Protein AF-X0USY0-F1 (afdb_monomer_lite)

pLDDT: mean 86.41, std 16.15, range [37.88, 98.88]

Sequence (268 aa):
DGNRAFDFNSGSDPDITAITQIGMALSFANSGRNLESTWVDVIRYGDGLTITSGVSDAVDMESIYADQHADIDGRALGIIRKEAGVYMVQGKLRFGSLAALSCDFDDISKVIVFEDLEVAADLYEIIVQGNGTGTTNLVIGNKSGGRGIQGFVFRSEGVEKYDFVATDEDIAVLQLYGCTFFDADTVSLPLYDSGTPTNREMLDATFEGCGVVIPQTFVVKYCNFVNSDAEALRLASTSHNVDNCAFIGCPIGIQITVAGTYTFTNMV

Foldseek 3Di:
DDPPPPDPPPPDPPPPVPCPDDDDDDDDPDDDPDDPDPDDPDDADDAFDEAFDAPPGADEPVNVVVVCCDPPVPNVRPQWDADPQATEGAFEYEADDQDLTAGHYADFQGEYEHEPDPDDLNRLEYEYDAYPRYATADAAADDDPNAFDRGYEYYYPDPRAHEYYYAYPRHQADEGGLYEYERHAEYEAYAADPVCRRRFEHGCYEYEQYEEYEHAAGAYENYEYYQHPAEHYEHPYQEHNYEQYEYYNHNHDYHYDDDHDDDYYNYD

Radius of gyration: 22.1 Å; chains: 1; bounding box: 63×47×70 Å

Structure (mmCIF, N/CA/C/O backbone):
data_AF-X0USY0-F1
#
_entry.id   AF-X0USY0-F1
#
loop_
_atom_site.group_PDB
_atom_site.id
_atom_site.type_symbol
_atom_site.label_atom_id
_atom_site.label_alt_id
_atom_site.label_comp_id
_atom_site.label_asym_id
_atom_site.label_entity_id
_atom_site.label_seq_id
_atom_site.pdbx_PDB_ins_code
_atom_site.Cartn_x
_atom_site.Cartn_y
_atom_site.Cartn_z
_atom_site.occupancy
_atom_site.B_iso_or_equiv
_atom_site.auth_seq_id
_atom_site.auth_comp_id
_atom_site.auth_asym_id
_atom_site.auth_atom_id
_atom_site.pdbx_PDB_model_num
ATOM 1 N N . ASP A 1 1 ? 41.792 -11.955 -30.093 1.00 43.06 1 ASP A N 1
ATOM 2 C CA . ASP A 1 1 ? 40.831 -11.986 -28.977 1.00 43.06 1 ASP A CA 1
ATOM 3 C C . ASP A 1 1 ? 41.047 -13.224 -28.139 1.00 43.06 1 ASP A C 1
ATOM 5 O O . ASP A 1 1 ? 40.903 -14.340 -28.624 1.00 43.06 1 ASP A O 1
ATOM 9 N N . GLY A 1 2 ? 41.552 -13.020 -26.922 1.00 37.88 2 GLY A N 1
ATOM 10 C CA . GLY A 1 2 ? 41.820 -14.104 -25.986 1.00 37.88 2 GLY A CA 1
ATOM 11 C C . GLY A 1 2 ? 40.501 -14.708 -25.534 1.00 37.88 2 GLY A C 1
ATOM 12 O O . GLY A 1 2 ? 39.755 -14.069 -24.799 1.00 37.88 2 GLY A O 1
ATOM 13 N N . ASN A 1 3 ? 40.232 -15.925 -25.997 1.00 40.41 3 ASN A N 1
ATOM 14 C CA . ASN A 1 3 ? 39.102 -16.735 -25.578 1.00 40.41 3 ASN A CA 1
ATOM 15 C C . ASN A 1 3 ? 39.255 -17.027 -24.076 1.00 40.41 3 ASN A C 1
ATOM 17 O O . ASN A 1 3 ? 39.993 -17.932 -23.683 1.00 40.41 3 ASN A O 1
ATOM 21 N N . ARG A 1 4 ? 38.633 -16.207 -23.222 1.00 41.09 4 ARG A N 1
ATOM 22 C CA . ARG A 1 4 ? 38.483 -16.522 -21.801 1.00 41.09 4 ARG A CA 1
ATOM 23 C C . ARG A 1 4 ? 37.394 -17.582 -21.711 1.00 41.09 4 ARG A C 1
ATOM 25 O O . ARG A 1 4 ? 36.214 -17.258 -21.647 1.00 41.09 4 ARG A O 1
ATOM 32 N N . ALA A 1 5 ? 37.802 -18.845 -21.771 1.00 43.16 5 ALA A N 1
ATOM 33 C CA . ALA A 1 5 ? 36.943 -19.946 -21.379 1.00 43.16 5 ALA A CA 1
ATOM 34 C C . ALA A 1 5 ? 36.602 -19.762 -19.893 1.00 43.16 5 ALA A C 1
ATOM 36 O O . ALA A 1 5 ? 37.493 -19.797 -19.045 1.00 43.16 5 ALA A O 1
ATOM 37 N N . PHE A 1 6 ? 35.331 -19.504 -19.591 1.00 48.69 6 PHE A N 1
ATOM 38 C CA . PHE A 1 6 ? 34.802 -19.675 -18.244 1.00 48.69 6 PHE A CA 1
ATOM 39 C C . PHE A 1 6 ? 34.705 -21.185 -17.991 1.00 48.69 6 PHE A C 1
ATOM 41 O O . PHE A 1 6 ? 33.918 -21.876 -18.635 1.00 48.69 6 PHE A O 1
ATOM 48 N N . ASP A 1 7 ? 35.568 -21.700 -17.118 1.00 44.38 7 ASP A N 1
ATOM 49 C CA . ASP A 1 7 ? 35.607 -23.105 -16.709 1.00 44.38 7 ASP A CA 1
ATOM 50 C C . ASP A 1 7 ? 34.745 -23.275 -15.445 1.00 44.38 7 ASP A C 1
ATOM 52 O O . ASP A 1 7 ? 35.107 -22.791 -14.375 1.00 44.38 7 ASP A O 1
ATOM 56 N N . PHE A 1 8 ? 33.588 -23.931 -15.566 1.00 47.00 8 PHE A N 1
ATOM 57 C CA . PHE A 1 8 ? 32.632 -24.191 -14.473 1.00 47.00 8 PHE A CA 1
ATOM 58 C C . PHE A 1 8 ? 33.019 -25.406 -13.595 1.00 47.00 8 PHE A C 1
ATOM 60 O O . PHE A 1 8 ? 32.156 -26.060 -13.020 1.00 47.00 8 PHE A O 1
ATOM 67 N N . ASN A 1 9 ? 34.308 -25.744 -13.478 1.00 50.16 9 ASN A N 1
ATOM 68 C CA . ASN A 1 9 ? 34.762 -26.929 -12.729 1.00 50.16 9 ASN A CA 1
ATOM 69 C C . ASN A 1 9 ? 35.256 -26.660 -11.295 1.00 50.16 9 ASN A C 1
ATOM 71 O O . ASN A 1 9 ? 35.837 -27.552 -10.672 1.00 50.16 9 ASN A O 1
ATOM 75 N N . SER A 1 10 ? 35.027 -25.479 -10.715 1.00 51.41 10 SER A N 1
ATOM 76 C CA . SER A 1 10 ? 35.142 -25.335 -9.258 1.00 51.41 10 SER A CA 1
ATOM 77 C C . SER A 1 10 ? 33.849 -25.858 -8.643 1.00 51.41 10 SER A C 1
ATOM 79 O O . SER A 1 10 ? 32.824 -25.219 -8.820 1.00 51.41 10 SER A O 1
ATOM 81 N N . GLY A 1 11 ? 33.871 -27.013 -7.970 1.00 56.44 11 GLY A N 1
ATOM 82 C CA . GLY A 1 11 ? 32.703 -27.693 -7.372 1.00 56.44 11 GLY A CA 1
ATOM 83 C C . GLY A 1 11 ? 31.980 -26.949 -6.234 1.00 56.44 11 GLY A C 1
ATOM 84 O O . GLY A 1 11 ? 31.550 -27.572 -5.269 1.00 56.44 11 GLY A O 1
ATOM 85 N N . SER A 1 12 ? 31.879 -25.631 -6.335 1.00 59.62 12 SER A N 1
ATOM 86 C CA . SER A 1 12 ? 31.091 -24.713 -5.531 1.00 59.62 12 SER A CA 1
ATOM 87 C C . SER A 1 12 ? 30.318 -23.828 -6.502 1.00 59.62 12 SER A C 1
ATOM 89 O O . SER A 1 12 ? 30.927 -23.262 -7.416 1.00 59.62 12 SER A O 1
ATOM 91 N N . ASP A 1 13 ? 29.008 -23.719 -6.297 1.00 54.03 13 ASP A N 1
ATOM 92 C CA . ASP A 1 13 ? 28.158 -22.843 -7.098 1.00 54.03 13 ASP A CA 1
ATOM 93 C C . ASP A 1 13 ? 28.731 -21.413 -7.120 1.00 54.03 13 ASP A C 1
ATOM 95 O O . ASP A 1 13 ? 29.358 -20.986 -6.141 1.00 54.03 13 ASP A O 1
ATOM 99 N N . PRO A 1 14 ? 28.570 -20.669 -8.230 1.00 54.84 14 PRO A N 1
ATOM 100 C CA . PRO A 1 14 ? 28.986 -19.277 -8.295 1.00 54.84 14 PRO A CA 1
ATOM 101 C C . PRO A 1 14 ? 28.363 -18.495 -7.140 1.00 54.84 14 PRO A C 1
ATOM 103 O O . PRO A 1 14 ? 27.162 -18.598 -6.896 1.00 54.84 14 PRO A O 1
ATOM 106 N N . ASP A 1 15 ? 29.170 -17.696 -6.445 1.00 59.50 15 ASP A N 1
ATOM 107 C CA . ASP A 1 15 ? 28.666 -16.783 -5.426 1.00 59.50 15 ASP A CA 1
ATOM 108 C C . ASP A 1 15 ? 27.852 -15.671 -6.101 1.00 59.50 15 ASP A C 1
ATOM 110 O O . ASP A 1 15 ? 28.380 -14.651 -6.552 1.00 59.50 15 ASP A O 1
ATOM 114 N N . ILE A 1 16 ? 26.546 -15.906 -6.210 1.00 53.88 16 ILE A N 1
ATOM 115 C CA . ILE A 1 16 ? 25.595 -14.992 -6.841 1.00 53.88 16 ILE A CA 1
ATOM 116 C C . ILE A 1 16 ? 25.456 -13.667 -6.080 1.00 53.88 16 ILE A C 1
ATOM 118 O O . ILE A 1 16 ? 25.015 -12.684 -6.668 1.00 53.88 16 ILE A O 1
ATOM 122 N N . THR A 1 17 ? 25.899 -13.592 -4.817 1.00 51.03 17 THR A N 1
ATOM 123 C CA . THR A 1 17 ? 25.849 -12.351 -4.021 1.00 51.03 17 THR A CA 1
ATOM 124 C C . THR A 1 17 ? 26.871 -11.304 -4.477 1.00 51.03 17 THR A C 1
ATOM 126 O O . THR A 1 17 ? 26.745 -10.126 -4.151 1.00 51.03 17 THR A O 1
ATOM 129 N N . ALA A 1 18 ? 27.861 -11.708 -5.282 1.00 49.88 18 ALA A N 1
ATOM 130 C CA . ALA A 1 18 ? 28.872 -10.824 -5.861 1.00 49.88 18 ALA A CA 1
ATOM 131 C C . ALA A 1 18 ? 28.535 -10.346 -7.289 1.00 49.88 18 ALA A C 1
ATOM 133 O O . ALA A 1 18 ? 29.312 -9.590 -7.888 1.00 49.88 18 ALA A O 1
ATOM 134 N N . ILE A 1 19 ? 27.404 -10.778 -7.863 1.00 54.91 19 ILE A N 1
ATOM 135 C CA . ILE A 1 19 ? 26.980 -10.360 -9.203 1.00 54.91 19 ILE A CA 1
ATOM 136 C C . ILE A 1 19 ? 26.459 -8.921 -9.122 1.00 54.91 19 ILE A C 1
ATOM 138 O O . ILE A 1 19 ? 25.325 -8.658 -8.748 1.00 54.91 19 ILE A O 1
ATOM 142 N N . THR A 1 20 ? 27.319 -7.971 -9.485 1.00 51.72 20 THR A N 1
ATOM 143 C CA . THR A 1 20 ? 27.000 -6.530 -9.532 1.00 51.72 20 THR A CA 1
ATOM 144 C C . THR A 1 20 ? 26.680 -6.033 -10.942 1.00 51.72 20 THR A C 1
ATOM 146 O O . THR A 1 20 ? 26.403 -4.851 -11.134 1.00 51.72 20 THR A O 1
ATOM 149 N N . GLN A 1 21 ? 26.768 -6.907 -11.951 1.00 50.53 21 GLN A N 1
ATOM 150 C CA . GLN A 1 21 ? 26.602 -6.554 -13.360 1.00 50.53 21 GLN A CA 1
ATOM 151 C C . GLN A 1 21 ? 25.951 -7.697 -14.137 1.00 50.53 21 GLN A C 1
ATOM 153 O O . GLN A 1 21 ? 26.355 -8.852 -14.012 1.00 50.53 21 GLN A O 1
ATOM 158 N N . ILE A 1 22 ? 25.005 -7.344 -15.007 1.00 60.66 22 ILE A N 1
ATOM 159 C CA . ILE A 1 22 ? 24.492 -8.220 -16.059 1.00 60.66 22 ILE A CA 1
ATOM 160 C C . ILE A 1 22 ? 25.135 -7.785 -17.373 1.00 60.66 22 ILE A C 1
ATOM 162 O O . ILE A 1 22 ? 25.082 -6.617 -17.754 1.00 60.66 22 ILE A O 1
ATOM 166 N N . GLY A 1 23 ? 25.766 -8.730 -18.063 1.00 55.44 23 GLY A N 1
ATOM 167 C CA . GLY A 1 23 ? 26.311 -8.530 -19.400 1.00 55.44 23 GLY A CA 1
ATOM 168 C C . GLY A 1 23 ? 25.544 -9.366 -20.414 1.00 55.44 23 GLY A C 1
ATOM 169 O O . GLY A 1 23 ? 25.172 -10.502 -20.135 1.00 55.44 23 GLY A O 1
ATOM 170 N N . MET A 1 24 ? 25.354 -8.828 -21.614 1.00 62.25 24 MET A N 1
ATOM 171 C CA . MET A 1 24 ? 24.839 -9.583 -22.750 1.00 62.25 24 MET A CA 1
ATOM 172 C C . MET A 1 24 ? 25.950 -9.759 -23.784 1.00 62.25 24 MET A C 1
ATOM 174 O O . MET A 1 24 ? 26.563 -8.788 -24.227 1.00 62.25 24 MET A O 1
ATOM 178 N N . ALA A 1 25 ? 26.193 -11.003 -24.191 1.00 55.28 25 ALA A N 1
ATOM 179 C CA . ALA A 1 25 ? 27.090 -11.324 -25.291 1.00 55.28 25 ALA A CA 1
ATOM 180 C C . ALA A 1 25 ? 26.263 -11.666 -26.535 1.00 55.28 25 ALA A C 1
ATOM 182 O O . ALA A 1 25 ? 25.598 -12.698 -26.582 1.00 55.28 25 ALA A O 1
ATOM 183 N N . LEU A 1 26 ? 26.317 -10.808 -27.555 1.00 62.34 26 LEU A N 1
ATOM 184 C CA . LEU A 1 26 ? 25.733 -11.087 -28.866 1.00 62.34 26 LEU A CA 1
ATOM 185 C C . LEU A 1 26 ? 26.822 -11.631 -29.795 1.00 62.34 26 LEU A C 1
ATOM 187 O O . LEU A 1 26 ? 27.861 -10.998 -29.983 1.00 62.34 26 LEU A O 1
ATOM 191 N N . SER A 1 27 ? 26.588 -12.802 -30.387 1.00 62.78 27 SER A N 1
ATOM 192 C CA . SER A 1 27 ? 27.462 -13.381 -31.410 1.00 62.78 27 SER A CA 1
ATOM 193 C C . SER A 1 27 ? 26.698 -13.498 -32.723 1.00 62.78 27 SER A C 1
ATOM 195 O O . SER A 1 27 ? 25.672 -14.172 -32.795 1.00 62.78 27 SER A O 1
ATOM 197 N N . PHE A 1 28 ? 27.196 -12.845 -33.771 1.00 63.56 28 PHE A N 1
ATOM 198 C CA . PHE A 1 28 ? 26.607 -12.908 -35.106 1.00 63.56 28 PHE A CA 1
ATOM 199 C C . PHE A 1 28 ? 27.468 -13.813 -35.989 1.00 63.56 28 PHE A C 1
ATOM 201 O O . PHE A 1 28 ? 28.577 -13.448 -36.373 1.00 63.56 28 PHE A O 1
ATOM 208 N N . ALA A 1 29 ? 26.963 -15.006 -36.312 1.00 61.34 29 ALA A N 1
ATOM 209 C CA . ALA A 1 29 ? 27.707 -15.995 -37.096 1.00 61.34 29 ALA A CA 1
ATOM 210 C C . ALA A 1 29 ? 27.760 -15.677 -38.605 1.00 61.34 29 ALA A C 1
ATOM 212 O O . ALA A 1 29 ? 28.614 -16.214 -39.300 1.00 61.34 29 ALA A O 1
ATOM 213 N N . ASN A 1 30 ? 26.867 -14.821 -39.116 1.00 64.06 30 ASN A N 1
ATOM 214 C CA . ASN A 1 30 ? 26.836 -14.339 -40.500 1.00 64.06 30 ASN A CA 1
ATOM 215 C C . ASN A 1 30 ? 25.906 -13.122 -40.595 1.00 64.06 30 ASN A C 1
ATOM 217 O O . ASN A 1 30 ? 24.697 -13.269 -40.440 1.00 64.06 30 ASN A O 1
ATOM 221 N N . SER A 1 31 ? 26.420 -11.935 -40.909 1.00 53.88 31 SER A N 1
ATOM 222 C CA . SER A 1 31 ? 25.568 -10.789 -41.247 1.00 53.88 31 SER A CA 1
ATOM 223 C C . SER A 1 31 ? 26.075 -10.121 -42.520 1.00 53.88 31 SER A C 1
ATOM 225 O O . SER A 1 31 ? 27.096 -9.429 -42.515 1.00 53.88 31 SER A O 1
ATOM 227 N N . GLY A 1 32 ? 25.339 -10.288 -43.623 1.00 55.25 32 GLY A N 1
ATOM 228 C CA . GLY A 1 32 ? 25.333 -9.256 -44.657 1.00 55.25 32 GLY A CA 1
ATOM 229 C C . GLY A 1 32 ? 24.932 -7.937 -43.992 1.00 55.25 32 GLY A C 1
ATOM 230 O O . GLY A 1 32 ? 24.028 -7.931 -43.163 1.00 55.25 32 GLY A O 1
ATOM 231 N N . ARG A 1 33 ? 25.624 -6.839 -44.311 1.00 53.50 33 ARG A N 1
ATOM 232 C CA . ARG A 1 33 ? 25.547 -5.521 -43.639 1.00 53.50 33 ARG A CA 1
ATOM 233 C C . ARG A 1 33 ? 24.160 -4.827 -43.633 1.00 53.50 33 ARG A C 1
ATOM 235 O O . ARG A 1 33 ? 24.095 -3.659 -43.280 1.00 53.50 33 ARG A O 1
ATOM 242 N N . ASN A 1 34 ? 23.082 -5.516 -44.018 1.00 54.75 34 ASN A N 1
ATOM 243 C CA . ASN A 1 34 ? 21.763 -4.951 -44.324 1.00 54.75 34 ASN A CA 1
ATOM 244 C C . ASN A 1 34 ? 20.580 -5.672 -43.636 1.00 54.75 34 ASN A C 1
ATOM 246 O O . ASN A 1 34 ? 19.463 -5.592 -44.139 1.00 54.75 34 ASN A O 1
ATOM 250 N N . LEU A 1 35 ? 20.787 -6.406 -42.542 1.00 57.16 35 LEU A N 1
ATOM 251 C CA . LEU A 1 35 ? 19.666 -6.895 -41.725 1.00 57.16 35 LEU A CA 1
ATOM 252 C C . LEU A 1 35 ? 19.457 -5.935 -40.554 1.00 57.16 35 LEU A C 1
ATOM 254 O O . LEU A 1 35 ? 20.441 -5.473 -39.981 1.00 57.16 35 LEU A O 1
ATOM 258 N N . GLU A 1 36 ? 18.197 -5.613 -40.246 1.00 57.53 36 GLU A N 1
ATOM 259 C CA . GLU A 1 36 ? 17.819 -4.815 -39.077 1.00 57.53 36 GLU A CA 1
ATOM 260 C C . GLU A 1 36 ? 18.491 -5.404 -37.835 1.00 57.53 36 GLU A C 1
ATOM 262 O O . GLU A 1 36 ? 18.164 -6.502 -37.385 1.00 57.53 36 GLU A O 1
ATOM 267 N N . SER A 1 37 ? 19.499 -4.697 -37.327 1.00 58.41 37 SER A N 1
ATOM 268 C CA . SER A 1 37 ? 20.174 -5.059 -36.091 1.00 58.41 37 SER A CA 1
ATOM 269 C C . SER A 1 37 ? 19.147 -5.057 -34.964 1.00 58.41 37 SER A C 1
ATOM 271 O O . SER A 1 37 ? 18.423 -4.080 -34.790 1.00 58.41 37 SER A O 1
ATOM 273 N N . THR A 1 38 ? 19.090 -6.125 -34.172 1.00 57.72 38 THR A N 1
ATOM 274 C CA . THR A 1 38 ? 18.414 -6.077 -32.876 1.00 57.72 38 THR A CA 1
ATOM 275 C C . THR A 1 38 ? 19.230 -5.144 -31.988 1.00 57.72 38 THR A C 1
ATOM 277 O O . THR A 1 38 ? 20.341 -5.481 -31.577 1.00 57.72 38 THR A O 1
ATOM 280 N N . TRP A 1 39 ? 18.726 -3.934 -31.770 1.00 60.09 39 TRP A N 1
ATOM 281 C CA . TRP A 1 39 ? 19.333 -2.982 -30.852 1.00 60.09 39 TRP A CA 1
ATOM 282 C C . TRP A 1 39 ? 18.881 -3.349 -29.447 1.00 60.09 39 TRP A C 1
ATOM 284 O O . TRP A 1 39 ? 17.684 -3.414 -29.176 1.00 60.09 39 TRP A O 1
ATOM 294 N N . VAL A 1 40 ? 19.838 -3.617 -28.566 1.00 59.44 40 VAL A N 1
ATOM 295 C CA . VAL A 1 40 ? 19.559 -3.637 -27.134 1.00 59.44 40 VAL A CA 1
ATOM 296 C C . VAL A 1 40 ? 19.825 -2.240 -26.628 1.00 59.44 40 VAL A C 1
ATOM 298 O O . VAL A 1 40 ? 20.962 -1.779 -26.657 1.00 59.44 40 VAL A O 1
ATOM 301 N N . ASP A 1 41 ? 18.738 -1.573 -26.264 1.00 58.09 41 ASP A N 1
ATOM 302 C CA . ASP A 1 41 ? 18.745 -0.185 -25.826 1.00 58.09 41 ASP A CA 1
ATOM 303 C C . ASP A 1 41 ? 19.278 -0.093 -24.390 1.00 58.09 41 ASP A C 1
ATOM 305 O O . ASP A 1 41 ? 20.330 0.487 -24.137 1.00 58.09 41 ASP A O 1
ATOM 309 N N . VAL A 1 42 ? 18.633 -0.798 -23.455 1.00 59.75 42 VAL A N 1
ATOM 310 C CA . VAL A 1 42 ? 19.017 -0.828 -22.039 1.00 59.75 42 VAL A CA 1
ATOM 311 C C . VAL A 1 42 ? 18.785 -2.223 -21.446 1.00 59.75 42 VAL A C 1
ATOM 313 O O . VAL A 1 42 ? 17.762 -2.855 -21.706 1.00 59.75 42 VAL A O 1
ATOM 316 N N . ILE A 1 43 ? 19.725 -2.681 -20.611 1.00 63.88 43 ILE A N 1
ATOM 317 C CA . ILE A 1 43 ? 19.571 -3.838 -19.712 1.00 63.88 43 ILE A CA 1
ATOM 318 C C . ILE A 1 43 ? 19.449 -3.293 -18.286 1.00 63.88 43 ILE A C 1
ATOM 320 O O . ILE A 1 43 ? 20.296 -2.507 -17.863 1.00 63.88 43 ILE A O 1
ATOM 324 N N . ARG A 1 44 ? 18.405 -3.700 -17.557 1.00 68.44 44 ARG A N 1
ATOM 325 C CA . ARG A 1 44 ? 18.111 -3.252 -16.184 1.00 68.44 44 ARG A CA 1
ATOM 326 C C . ARG A 1 44 ? 18.357 -4.378 -15.185 1.00 68.44 44 ARG A C 1
ATOM 328 O O . ARG A 1 44 ? 18.110 -5.539 -15.493 1.00 68.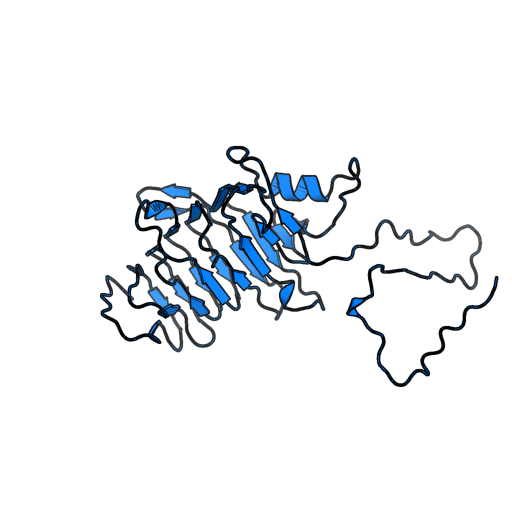44 44 ARG A O 1
ATOM 335 N N . TYR A 1 45 ? 18.850 -4.015 -14.005 1.00 66.31 45 TYR A N 1
ATOM 336 C CA . TYR A 1 45 ? 19.038 -4.893 -12.850 1.00 66.31 45 TYR A CA 1
ATOM 337 C C . TYR A 1 45 ? 18.887 -4.068 -11.570 1.00 66.31 45 TYR A C 1
ATOM 339 O O . TYR A 1 45 ? 19.346 -2.925 -11.530 1.00 66.31 45 TYR A O 1
ATOM 347 N N . GLY A 1 46 ? 18.283 -4.646 -10.534 1.00 70.81 46 GLY A N 1
ATOM 348 C CA . GLY A 1 46 ? 18.176 -4.032 -9.216 1.00 70.81 46 GLY A CA 1
ATOM 349 C C . GLY A 1 46 ? 16.982 -4.547 -8.421 1.00 70.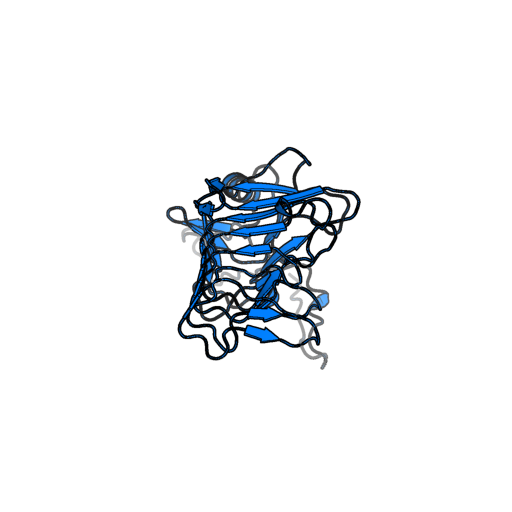81 46 GLY A C 1
ATOM 350 O O . GLY A 1 46 ? 16.175 -5.324 -8.923 1.00 70.81 46 GLY A O 1
ATOM 351 N N . ASP A 1 47 ? 16.873 -4.056 -7.190 1.00 77.69 47 ASP A N 1
ATOM 352 C CA . ASP A 1 47 ? 15.938 -4.577 -6.185 1.00 77.69 47 ASP A CA 1
ATOM 353 C C . ASP A 1 47 ? 14.606 -3.800 -6.127 1.00 77.69 47 ASP A C 1
ATOM 355 O O . ASP A 1 47 ? 13.791 -4.028 -5.235 1.00 77.69 47 ASP A O 1
ATOM 359 N N . GLY A 1 48 ? 14.395 -2.845 -7.043 1.00 88.38 48 GLY A N 1
ATOM 360 C CA . GLY A 1 48 ? 13.212 -1.980 -7.115 1.00 88.38 48 GLY A CA 1
ATOM 361 C C . GLY A 1 48 ? 13.525 -0.481 -7.050 1.00 88.38 48 GLY A C 1
ATOM 362 O O . GLY A 1 48 ? 14.639 -0.041 -7.339 1.00 88.38 48 GLY A O 1
ATOM 363 N N . LEU A 1 49 ? 12.522 0.317 -6.681 1.00 90.88 49 LEU A N 1
ATOM 364 C CA . LEU A 1 49 ? 12.567 1.775 -6.626 1.00 90.88 49 LEU A CA 1
ATOM 365 C C . LEU A 1 49 ? 12.437 2.276 -5.184 1.00 90.88 49 LEU A C 1
ATOM 367 O O . LEU A 1 49 ? 11.474 1.961 -4.490 1.00 90.88 49 LEU A O 1
ATOM 371 N N . THR A 1 50 ? 13.387 3.106 -4.749 1.00 93.19 50 THR A N 1
ATOM 372 C CA . THR A 1 50 ? 13.249 3.900 -3.519 1.00 93.19 50 THR A CA 1
ATOM 373 C C . THR A 1 50 ? 12.774 5.300 -3.883 1.00 93.19 50 THR A C 1
ATOM 375 O O . THR A 1 50 ? 13.431 6.004 -4.646 1.00 93.19 50 THR A O 1
ATOM 378 N N . ILE A 1 51 ? 11.628 5.687 -3.337 1.00 93.81 51 ILE A N 1
ATOM 379 C CA . ILE A 1 51 ? 10.902 6.919 -3.620 1.00 93.81 51 ILE A CA 1
ATOM 380 C C . ILE A 1 51 ? 11.095 7.846 -2.424 1.00 93.81 51 ILE A C 1
ATOM 382 O O . ILE A 1 51 ? 10.721 7.528 -1.295 1.00 93.81 51 ILE A O 1
ATOM 386 N N . THR A 1 52 ? 11.705 8.998 -2.679 1.00 94.44 52 THR A N 1
ATOM 387 C CA . THR A 1 52 ? 11.955 10.041 -1.682 1.00 94.44 52 THR A CA 1
ATOM 388 C C . THR A 1 52 ? 11.606 11.396 -2.265 1.00 94.44 52 THR A C 1
ATOM 390 O O . THR A 1 52 ? 11.755 11.603 -3.469 1.00 94.44 52 THR A O 1
ATOM 393 N N . SER A 1 53 ? 11.230 12.334 -1.409 1.00 93.19 53 SER A N 1
ATOM 394 C CA . SER A 1 53 ? 10.961 13.721 -1.781 1.00 93.19 53 SER A CA 1
ATOM 395 C C . SER A 1 53 ? 11.257 14.661 -0.606 1.00 93.19 53 SER A C 1
ATOM 397 O O . SER A 1 53 ? 11.768 14.250 0.443 1.00 93.19 53 SER A O 1
ATOM 399 N N . GLY A 1 54 ? 10.999 15.956 -0.783 1.00 89.19 54 GLY A N 1
ATOM 400 C CA . GLY A 1 54 ? 11.010 16.905 0.327 1.00 89.19 54 GLY A CA 1
ATOM 401 C C . GLY A 1 54 ? 9.809 16.706 1.261 1.00 89.19 54 GLY A C 1
ATOM 402 O O . GLY A 1 54 ? 8.753 16.265 0.838 1.00 89.19 54 GLY A O 1
ATOM 403 N N . VAL A 1 55 ? 9.939 17.111 2.530 1.00 84.25 55 VAL A N 1
ATOM 404 C CA . VAL A 1 55 ? 8.900 16.983 3.587 1.00 84.25 55 VAL A CA 1
ATOM 405 C C . VAL A 1 55 ? 7.558 17.662 3.247 1.00 84.25 55 VAL A C 1
ATOM 407 O O . VAL A 1 55 ? 6.553 17.430 3.909 1.00 84.25 55 VAL A O 1
ATOM 410 N N . SER A 1 56 ? 7.541 18.559 2.267 1.00 86.38 56 SER A N 1
ATOM 411 C CA . SER A 1 56 ? 6.338 19.269 1.808 1.00 86.38 56 SER A CA 1
ATOM 412 C C . SER A 1 56 ? 6.322 19.375 0.285 1.00 86.38 56 SER A C 1
ATOM 414 O O . SER A 1 56 ? 5.853 20.366 -0.274 1.00 86.38 56 SER A O 1
ATOM 416 N N . ASP A 1 57 ? 6.942 18.392 -0.360 1.00 91.50 57 ASP A N 1
ATOM 417 C CA . ASP A 1 57 ? 7.050 18.265 -1.805 1.00 91.50 57 ASP A CA 1
ATOM 418 C C . ASP A 1 57 ? 6.401 16.936 -2.184 1.00 91.50 57 ASP A C 1
ATOM 420 O O . ASP A 1 57 ? 7.077 15.941 -2.460 1.00 91.50 57 ASP A O 1
ATOM 424 N N . ALA A 1 58 ? 5.073 16.916 -2.052 1.00 94.50 58 ALA A N 1
ATOM 425 C CA . ALA A 1 58 ? 4.267 15.745 -2.331 1.00 94.50 58 ALA A CA 1
ATOM 426 C C . ALA A 1 58 ? 4.488 15.296 -3.780 1.00 94.50 58 ALA A C 1
ATOM 428 O O . ALA A 1 58 ? 4.245 16.056 -4.721 1.00 94.50 58 ALA A O 1
ATOM 429 N N . VAL A 1 59 ? 4.946 14.059 -3.946 1.00 95.75 59 VAL A N 1
ATOM 430 C CA . VAL A 1 59 ? 5.068 13.402 -5.248 1.00 95.75 59 VAL A CA 1
ATOM 431 C C . VAL A 1 59 ? 3.868 12.490 -5.491 1.00 95.75 59 VAL A C 1
ATOM 433 O O . VAL A 1 59 ? 3.295 11.934 -4.556 1.00 95.75 59 VAL A O 1
ATOM 436 N N . ASP A 1 60 ? 3.503 12.327 -6.758 1.00 96.88 60 ASP A N 1
ATOM 437 C CA . ASP A 1 60 ? 2.422 11.445 -7.212 1.00 96.88 60 ASP A CA 1
ATOM 438 C C . ASP A 1 60 ? 2.963 10.299 -8.092 1.00 96.88 60 ASP A C 1
ATOM 440 O O . ASP A 1 60 ? 4.135 10.290 -8.489 1.00 96.88 60 ASP A O 1
ATOM 444 N N . MET A 1 61 ? 2.127 9.313 -8.442 1.00 96.44 61 MET A N 1
ATOM 445 C CA . MET A 1 61 ? 2.580 8.198 -9.291 1.00 96.44 61 MET A CA 1
ATOM 446 C C . MET A 1 61 ? 3.034 8.644 -10.680 1.00 96.44 61 MET A C 1
ATOM 448 O O . MET A 1 61 ? 3.874 7.979 -11.289 1.00 96.44 61 MET A O 1
ATOM 452 N N . GLU A 1 62 ? 2.490 9.746 -11.202 1.00 95.56 62 GLU A N 1
ATOM 453 C CA . GLU A 1 62 ? 2.867 10.232 -12.527 1.00 95.56 62 GLU A CA 1
ATOM 454 C C . GLU A 1 62 ? 4.272 10.820 -12.533 1.00 95.56 62 GLU A C 1
ATOM 456 O O . GLU A 1 62 ? 5.046 10.541 -13.446 1.00 95.56 62 GLU A O 1
ATOM 461 N N . SER A 1 63 ? 4.620 11.578 -11.499 1.00 93.38 63 SER A N 1
ATOM 462 C CA . SER A 1 63 ? 5.952 12.132 -11.297 1.00 93.38 63 SER A CA 1
ATOM 463 C C . SER A 1 63 ? 6.989 11.024 -11.101 1.00 93.38 63 SER A C 1
ATOM 465 O O . SER A 1 63 ? 8.037 11.062 -11.742 1.00 93.38 63 SER A O 1
ATOM 467 N N . ILE A 1 64 ? 6.668 9.980 -10.326 1.00 92.50 64 ILE A N 1
ATOM 468 C CA . ILE A 1 64 ? 7.529 8.801 -10.130 1.00 92.50 64 ILE A CA 1
ATOM 469 C C . ILE A 1 64 ? 7.736 8.042 -11.447 1.00 92.50 64 ILE A C 1
ATOM 471 O O . ILE A 1 64 ? 8.850 7.620 -11.775 1.00 92.50 64 ILE A O 1
ATOM 475 N N . TYR A 1 65 ? 6.664 7.852 -12.218 1.00 92.38 65 TYR A N 1
ATOM 476 C CA . TYR A 1 65 ? 6.739 7.236 -13.540 1.00 92.38 65 TYR A CA 1
ATOM 477 C C . TYR A 1 65 ? 7.581 8.075 -14.513 1.00 92.38 65 TYR A C 1
ATOM 479 O O . TYR A 1 65 ? 8.439 7.530 -15.208 1.00 92.38 65 TYR A O 1
ATOM 487 N N . ALA A 1 66 ? 7.375 9.391 -14.548 1.00 88.19 66 ALA A N 1
ATOM 488 C CA . ALA A 1 66 ? 8.119 10.286 -15.425 1.00 88.19 66 ALA A CA 1
ATOM 489 C C . ALA A 1 66 ? 9.614 10.324 -15.068 1.00 88.19 66 ALA A C 1
ATOM 491 O O . ALA A 1 66 ? 10.452 10.249 -15.966 1.00 88.19 66 ALA A O 1
ATOM 492 N N . ASP A 1 67 ? 9.951 10.380 -13.776 1.00 84.25 67 ASP A N 1
ATOM 493 C CA . ASP A 1 67 ? 11.337 10.461 -13.303 1.00 84.25 67 ASP A CA 1
ATOM 494 C C . ASP A 1 67 ? 12.148 9.213 -13.669 1.00 84.25 67 ASP A C 1
ATOM 496 O O . ASP A 1 67 ? 13.253 9.307 -14.204 1.00 84.25 67 ASP A O 1
ATOM 500 N N . GLN A 1 68 ? 11.575 8.023 -13.481 1.00 81.12 68 GLN A N 1
ATOM 501 C CA . GLN A 1 68 ? 12.281 6.789 -13.824 1.00 81.12 68 GLN A CA 1
ATOM 502 C C . GLN A 1 68 ? 12.392 6.538 -15.338 1.00 81.12 68 GLN A C 1
ATOM 504 O O . GLN A 1 68 ? 13.139 5.648 -15.736 1.00 81.12 68 GLN A O 1
ATOM 509 N N . HIS A 1 69 ? 11.642 7.271 -16.170 1.00 76.12 69 HIS A N 1
ATOM 510 C CA . HIS A 1 69 ? 11.731 7.230 -17.638 1.00 76.12 69 HIS A CA 1
ATOM 511 C C . HIS A 1 69 ? 12.582 8.369 -18.203 1.00 76.12 69 HIS A C 1
ATOM 513 O O . HIS A 1 69 ? 12.782 8.439 -19.414 1.00 76.12 69 HIS A O 1
ATOM 519 N N . ALA A 1 70 ? 13.079 9.274 -17.359 1.00 71.00 70 ALA A N 1
ATOM 520 C CA . ALA A 1 70 ? 13.888 10.385 -17.814 1.00 71.00 70 ALA A CA 1
ATOM 521 C C . ALA A 1 70 ? 15.296 9.905 -18.210 1.00 71.00 70 ALA A C 1
ATOM 523 O O . ALA A 1 70 ? 16.100 9.487 -17.371 1.00 71.00 70 ALA A O 1
ATOM 524 N N . ASP A 1 71 ? 15.615 10.030 -19.499 1.00 64.25 71 ASP A N 1
ATOM 525 C CA . ASP A 1 71 ? 16.951 9.732 -20.034 1.00 64.25 71 ASP A CA 1
ATOM 526 C C . ASP A 1 71 ? 17.990 10.793 -19.643 1.00 64.25 71 ASP A C 1
ATOM 528 O O . ASP A 1 71 ? 19.186 10.511 -19.586 1.00 64.25 71 ASP A O 1
ATOM 532 N N . ILE A 1 72 ? 17.542 12.025 -19.364 1.00 52.34 72 ILE A N 1
ATOM 533 C CA . ILE A 1 72 ? 18.421 13.193 -19.195 1.00 52.34 72 ILE A CA 1
ATOM 534 C C . ILE A 1 72 ? 19.352 13.092 -17.978 1.00 52.34 72 ILE A C 1
ATOM 536 O O . ILE A 1 72 ? 20.455 13.634 -18.020 1.00 52.34 72 ILE A O 1
ATOM 540 N N . ASP A 1 73 ? 18.951 12.326 -16.960 1.00 55.84 73 ASP A N 1
ATOM 541 C CA . ASP A 1 73 ? 19.728 12.081 -15.739 1.00 55.84 73 ASP A CA 1
ATOM 542 C C . ASP A 1 73 ? 20.216 10.624 -15.626 1.00 55.84 73 ASP A C 1
ATOM 544 O O . ASP A 1 73 ? 20.702 10.209 -14.573 1.00 55.84 73 ASP A O 1
ATOM 548 N N . GLY A 1 74 ? 20.076 9.826 -16.694 1.00 56.28 74 GLY A N 1
ATOM 549 C CA . GLY A 1 74 ? 20.496 8.422 -16.714 1.00 56.28 74 GLY A CA 1
ATOM 550 C C . GLY A 1 74 ? 19.710 7.517 -15.762 1.00 56.28 74 GLY A C 1
ATOM 551 O O . GLY A 1 74 ? 20.237 6.486 -15.347 1.00 56.28 74 GLY A O 1
ATOM 552 N N . ARG A 1 75 ? 18.481 7.905 -15.388 1.00 65.00 75 ARG A N 1
ATOM 553 C CA . ARG A 1 75 ? 17.652 7.127 -14.461 1.00 65.00 75 ARG A CA 1
ATOM 554 C C . ARG A 1 75 ? 17.048 5.928 -15.172 1.00 65.00 75 ARG A C 1
ATOM 556 O O . ARG A 1 75 ? 17.369 4.829 -14.758 1.00 65.00 75 ARG A O 1
ATOM 563 N N . ALA A 1 76 ? 16.273 6.113 -16.246 1.00 71.44 76 ALA A N 1
ATOM 564 C CA . ALA A 1 76 ? 15.790 5.065 -17.172 1.00 71.44 76 ALA A CA 1
ATOM 565 C C . ALA A 1 76 ? 15.569 3.648 -16.561 1.00 71.44 76 ALA A C 1
ATOM 567 O O . ALA A 1 76 ? 15.870 2.633 -17.204 1.00 71.44 76 ALA A O 1
ATOM 568 N N . LEU A 1 77 ? 15.052 3.566 -15.325 1.00 76.00 77 LEU A N 1
ATOM 569 C CA . LEU A 1 77 ? 15.136 2.378 -14.461 1.00 76.00 77 LEU A CA 1
ATOM 570 C C . LEU A 1 77 ? 14.184 1.277 -14.922 1.00 76.00 77 LEU A C 1
ATOM 572 O O . LEU A 1 77 ? 14.450 0.107 -14.677 1.00 76.00 77 LEU A O 1
ATOM 576 N N . GLY A 1 78 ? 13.099 1.657 -15.604 1.00 80.81 78 GLY A N 1
ATOM 577 C CA . GLY A 1 78 ? 12.126 0.747 -16.212 1.00 80.81 78 GLY A CA 1
ATOM 578 C C . GLY A 1 78 ? 11.413 -0.185 -15.233 1.00 80.81 78 GLY A C 1
ATOM 579 O O . GLY A 1 78 ? 10.977 -1.247 -15.652 1.00 80.81 78 GLY A O 1
ATOM 580 N N . ILE A 1 79 ? 11.300 0.197 -13.957 1.00 88.38 79 ILE A N 1
ATOM 581 C CA . ILE A 1 79 ? 10.592 -0.584 -12.930 1.00 88.38 79 ILE A CA 1
ATOM 582 C C . ILE A 1 79 ? 9.072 -0.479 -13.101 1.00 88.38 79 ILE A C 1
ATOM 584 O O . ILE A 1 79 ? 8.354 -1.416 -12.771 1.00 88.38 79 ILE A O 1
ATOM 588 N N . ILE A 1 80 ? 8.572 0.649 -13.611 1.00 91.88 80 ILE A N 1
ATOM 589 C CA . ILE A 1 80 ? 7.146 0.921 -13.788 1.00 91.88 80 ILE A CA 1
ATOM 590 C C . ILE A 1 80 ? 6.859 1.252 -15.247 1.00 91.88 80 ILE A C 1
ATOM 592 O O . ILE A 1 80 ? 7.151 2.356 -15.691 1.00 91.88 80 ILE A O 1
ATOM 596 N N . ARG A 1 81 ? 6.211 0.367 -15.997 1.00 91.94 81 ARG A N 1
ATOM 597 C CA . ARG A 1 81 ? 5.634 0.716 -17.303 1.00 91.94 81 ARG A CA 1
ATOM 598 C C . ARG A 1 81 ? 4.233 1.290 -17.107 1.00 91.94 81 ARG A C 1
ATOM 600 O O . ARG A 1 81 ? 3.533 0.929 -16.169 1.00 91.94 81 ARG A O 1
ATOM 607 N N . LYS A 1 82 ? 3.782 2.163 -18.007 1.00 94.50 82 LYS A N 1
ATOM 608 C CA . LYS A 1 82 ? 2.402 2.661 -18.004 1.00 94.50 82 LYS A CA 1
ATOM 609 C C . LYS A 1 82 ? 1.652 2.207 -19.250 1.00 94.50 82 LYS A C 1
ATOM 611 O O . LYS A 1 82 ? 2.052 2.539 -20.364 1.00 94.50 82 LYS A O 1
ATOM 616 N N . GLU A 1 83 ? 0.530 1.516 -19.069 1.00 94.62 83 GLU A N 1
ATOM 617 C CA . GLU A 1 83 ? -0.330 1.042 -20.160 1.00 94.62 83 GLU A CA 1
ATOM 618 C C . GLU A 1 83 ? -1.788 1.395 -19.900 1.00 94.62 83 GLU A C 1
ATOM 620 O O . GLU A 1 83 ? -2.359 1.027 -18.882 1.00 94.62 83 GLU A O 1
ATOM 625 N N . ALA A 1 84 ? -2.403 2.150 -20.815 1.00 94.31 84 ALA A N 1
ATOM 626 C CA . ALA A 1 84 ? -3.808 2.564 -20.714 1.00 94.31 84 ALA A CA 1
ATOM 627 C C . ALA A 1 84 ? -4.204 3.188 -19.350 1.00 94.31 84 ALA A C 1
ATOM 629 O O . ALA A 1 84 ? -5.357 3.103 -18.936 1.00 94.31 84 ALA A O 1
ATOM 630 N N . GLY A 1 85 ? -3.259 3.843 -18.662 1.00 93.69 85 GLY A N 1
ATOM 631 C CA . GLY A 1 85 ? -3.476 4.453 -17.343 1.00 93.69 85 GLY A CA 1
ATOM 632 C C . GLY A 1 85 ? -3.205 3.535 -16.144 1.00 93.69 85 GLY A C 1
ATOM 633 O O . GLY A 1 85 ? -3.317 4.000 -15.012 1.00 93.69 85 GLY A O 1
ATOM 634 N N . VAL A 1 86 ? -2.820 2.280 -16.380 1.00 97.62 86 VAL A N 1
ATOM 635 C CA . VAL A 1 86 ? -2.358 1.319 -15.370 1.00 97.62 86 VAL A CA 1
ATOM 636 C C . VAL A 1 86 ? -0.838 1.394 -15.252 1.00 97.62 86 VAL A C 1
ATOM 638 O O . VAL A 1 86 ? -0.144 1.468 -16.267 1.00 97.62 86 VAL A O 1
ATOM 641 N N . TYR A 1 87 ? -0.331 1.381 -14.023 1.00 97.81 87 TYR A N 1
ATOM 642 C CA . TYR A 1 87 ? 1.095 1.328 -13.712 1.00 97.81 87 TYR A CA 1
ATOM 643 C C . TYR A 1 87 ? 1.475 -0.138 -13.489 1.00 97.81 87 TYR A C 1
ATOM 645 O O . TYR A 1 87 ? 1.141 -0.721 -12.460 1.00 97.81 87 TYR A O 1
ATOM 653 N N . MET A 1 88 ? 2.125 -0.724 -14.487 1.00 96.31 88 MET A N 1
ATOM 654 C CA . MET A 1 88 ? 2.647 -2.086 -14.483 1.00 96.31 88 MET A CA 1
ATOM 655 C C . MET A 1 88 ? 4.019 -2.076 -13.804 1.00 96.31 88 MET A C 1
ATOM 657 O O . MET A 1 88 ? 4.906 -1.348 -14.243 1.00 96.31 88 MET A O 1
ATOM 661 N N . VAL A 1 89 ? 4.184 -2.821 -12.719 1.00 94.69 89 VAL A N 1
ATOM 662 C CA . VAL A 1 89 ? 5.343 -2.764 -11.825 1.00 94.69 89 VAL A CA 1
ATOM 663 C C . VAL A 1 89 ? 6.093 -4.091 -11.863 1.00 94.69 89 VAL A C 1
ATOM 665 O O . VAL A 1 89 ? 5.499 -5.150 -11.695 1.00 94.69 89 VAL A O 1
ATOM 668 N N . GLN A 1 90 ? 7.409 -4.023 -12.060 1.00 90.56 90 GLN A N 1
ATOM 669 C CA . GLN A 1 90 ? 8.299 -5.183 -12.215 1.00 90.56 90 GLN A CA 1
ATOM 670 C C . GLN A 1 90 ? 9.251 -5.377 -11.025 1.00 90.56 90 GLN A C 1
ATOM 672 O O . GLN A 1 90 ? 10.197 -6.159 -11.097 1.00 90.56 90 GLN A O 1
ATOM 677 N N . GLY A 1 91 ? 9.049 -4.632 -9.939 1.00 91.25 91 GLY A N 1
ATOM 678 C CA . GLY A 1 91 ? 9.879 -4.729 -8.748 1.00 91.25 91 GLY A CA 1
ATOM 679 C C . GLY A 1 91 ? 9.366 -3.882 -7.593 1.00 91.25 91 GLY A C 1
ATOM 680 O O . GLY A 1 91 ? 8.351 -3.196 -7.693 1.00 91.25 91 GLY A O 1
ATOM 681 N N . LYS A 1 92 ? 10.104 -3.913 -6.487 1.00 94.81 92 LYS A N 1
ATOM 682 C CA . LYS A 1 92 ? 9.687 -3.311 -5.222 1.00 94.81 92 LYS A CA 1
ATOM 683 C C . LYS A 1 92 ? 9.462 -1.812 -5.336 1.00 94.81 92 LYS A C 1
ATOM 685 O O . LYS A 1 92 ? 10.276 -1.109 -5.933 1.00 94.81 92 LYS A O 1
ATOM 690 N N . LEU A 1 93 ? 8.429 -1.300 -4.677 1.00 96.56 93 LEU A N 1
ATOM 691 C CA . LEU A 1 93 ? 8.242 0.135 -4.467 1.00 96.56 93 LEU A CA 1
ATOM 692 C C . LEU A 1 93 ? 8.444 0.450 -2.989 1.00 96.56 93 LEU A C 1
ATOM 694 O O . LEU A 1 93 ? 7.692 -0.023 -2.147 1.00 96.56 93 LEU A O 1
ATOM 698 N N . ARG A 1 94 ? 9.446 1.261 -2.654 1.00 96.81 94 ARG A N 1
ATOM 699 C CA . ARG A 1 94 ? 9.701 1.714 -1.283 1.00 96.81 94 ARG A CA 1
ATOM 700 C C . ARG A 1 94 ? 9.445 3.210 -1.182 1.00 96.81 94 ARG A C 1
ATOM 702 O O . ARG A 1 94 ? 10.225 3.990 -1.709 1.00 96.81 94 ARG A O 1
ATOM 709 N N . PHE A 1 95 ? 8.405 3.605 -0.464 1.00 97.12 95 PHE A N 1
ATOM 710 C CA . PHE A 1 95 ? 8.134 4.992 -0.100 1.00 97.12 95 PHE A CA 1
ATOM 711 C C . PHE A 1 95 ? 8.874 5.332 1.191 1.00 97.12 95 PHE A C 1
ATOM 713 O O . PHE A 1 95 ? 8.629 4.720 2.231 1.00 97.12 95 PHE A O 1
ATOM 720 N N . GLY A 1 96 ? 9.793 6.292 1.123 1.00 94.62 96 GLY A N 1
ATOM 721 C CA . GLY A 1 96 ? 10.699 6.619 2.220 1.00 94.62 96 GLY A CA 1
ATOM 722 C C . GLY A 1 96 ? 12.010 5.836 2.168 1.00 94.62 96 GLY A C 1
ATOM 723 O O . GLY A 1 96 ? 12.357 5.195 1.176 1.00 94.62 96 GLY A O 1
ATOM 724 N N . SER A 1 97 ? 12.806 5.940 3.229 1.00 91.19 97 SER A N 1
ATOM 725 C CA . SER A 1 97 ? 14.181 5.433 3.245 1.00 91.19 97 SER A CA 1
ATOM 726 C C . SER A 1 97 ? 14.643 5.097 4.656 1.00 91.19 97 SER A C 1
ATOM 728 O O . SER A 1 97 ? 14.210 5.724 5.616 1.00 91.19 97 SER A O 1
ATOM 730 N N . LEU A 1 98 ? 15.574 4.142 4.759 1.00 88.50 98 LEU A N 1
ATOM 731 C CA . LEU A 1 98 ? 16.331 3.862 5.987 1.00 88.50 98 LEU A CA 1
ATOM 732 C C . LEU A 1 98 ? 17.411 4.925 6.264 1.00 88.50 98 LEU A C 1
ATOM 734 O O . LEU A 1 98 ? 17.956 4.990 7.364 1.00 88.50 98 LEU A O 1
ATOM 738 N N . ALA A 1 99 ? 17.758 5.737 5.262 1.00 89.44 99 ALA A N 1
ATOM 739 C CA . ALA A 1 99 ? 18.623 6.899 5.427 1.00 89.44 99 ALA A CA 1
ATOM 740 C C . ALA A 1 99 ? 17.809 8.129 5.863 1.00 89.44 99 ALA A C 1
ATOM 742 O O . ALA A 1 99 ? 16.586 8.124 5.801 1.00 89.44 99 ALA A O 1
ATOM 743 N N . ALA A 1 100 ? 18.495 9.212 6.247 1.00 89.44 100 ALA A N 1
ATOM 744 C CA . ALA A 1 100 ? 17.897 10.485 6.673 1.00 89.44 100 ALA A CA 1
ATOM 745 C C . ALA A 1 100 ? 17.272 11.295 5.510 1.00 89.44 100 ALA A C 1
ATOM 747 O O . ALA A 1 100 ? 17.556 12.481 5.335 1.00 89.44 100 ALA A O 1
ATOM 748 N N . LEU A 1 101 ? 16.459 10.638 4.681 1.00 92.00 101 LEU A N 1
ATOM 749 C CA . LEU A 1 101 ? 15.703 11.221 3.576 1.00 92.00 101 LEU A CA 1
ATOM 750 C C . LEU A 1 101 ? 14.215 11.208 3.917 1.00 92.00 101 LEU A C 1
ATOM 752 O O . LEU A 1 101 ? 13.746 10.357 4.667 1.00 92.00 101 LEU A O 1
ATOM 756 N N . SER A 1 102 ? 13.482 12.174 3.377 1.00 94.75 102 SER A N 1
ATOM 757 C CA . SER A 1 102 ? 12.034 12.273 3.563 1.00 94.75 102 SER A CA 1
ATOM 758 C C . SER A 1 102 ? 11.290 11.693 2.362 1.00 94.75 102 SER A C 1
ATOM 760 O O . SER A 1 102 ? 11.876 11.447 1.305 1.00 94.75 102 SER A O 1
ATOM 762 N N . CYS A 1 103 ? 9.998 11.461 2.534 1.00 95.81 103 CYS A N 1
ATOM 763 C CA . CYS A 1 103 ? 9.074 11.124 1.467 1.0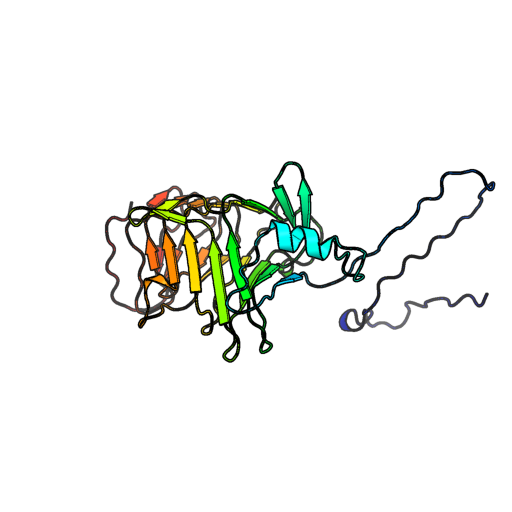0 95.81 103 CYS A CA 1
ATOM 764 C C . CYS A 1 103 ? 7.715 11.707 1.826 1.00 95.81 103 CYS A C 1
ATOM 766 O O . CYS A 1 103 ? 7.156 11.387 2.867 1.00 95.81 103 CYS A O 1
ATOM 768 N N . ASP A 1 104 ? 7.195 12.556 0.963 1.00 97.00 104 ASP A N 1
ATOM 769 C CA . ASP A 1 104 ? 5.834 13.061 1.009 1.00 97.00 104 ASP A CA 1
AT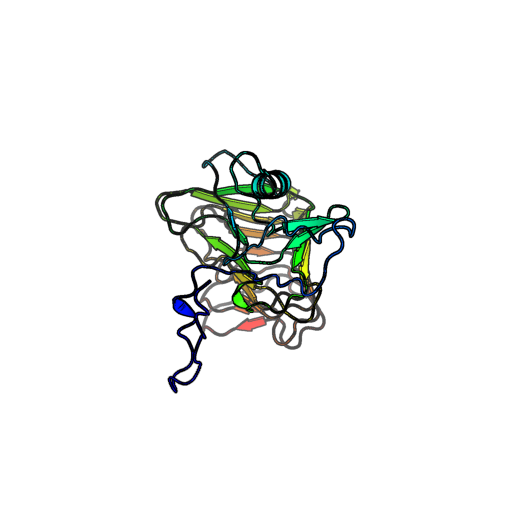OM 770 C C . ASP A 1 104 ? 5.159 12.572 -0.271 1.00 97.00 104 ASP A C 1
ATOM 772 O O . ASP A 1 104 ? 5.597 12.918 -1.368 1.00 97.00 104 ASP A O 1
ATOM 776 N N . PHE A 1 105 ? 4.170 11.693 -0.145 1.00 98.06 105 PHE A N 1
ATOM 777 C CA . PHE A 1 105 ? 3.416 11.155 -1.273 1.00 98.06 105 PHE A CA 1
ATOM 778 C C . PHE A 1 105 ? 1.924 11.349 -1.036 1.00 98.06 105 PHE A C 1
ATOM 780 O O . PHE A 1 105 ? 1.406 10.979 0.022 1.00 98.06 105 PHE A O 1
ATOM 787 N N . ASP A 1 106 ? 1.248 11.883 -2.049 1.00 98.06 106 ASP A N 1
ATOM 788 C CA . ASP A 1 106 ? -0.193 12.119 -2.053 1.00 98.06 106 ASP A CA 1
ATOM 789 C C . ASP A 1 106 ? -0.732 11.910 -3.470 1.00 98.06 106 ASP A C 1
ATOM 791 O O . ASP A 1 106 ? -0.350 12.619 -4.406 1.00 98.06 106 ASP A O 1
ATOM 795 N N . ASP A 1 107 ? -1.591 10.908 -3.649 1.00 98.50 107 ASP A N 1
ATOM 796 C CA . ASP A 1 107 ? -2.198 10.636 -4.947 1.00 98.50 107 ASP A CA 1
ATOM 797 C C . ASP A 1 107 ? -3.528 9.871 -4.821 1.00 98.50 107 ASP A C 1
ATOM 799 O O . ASP A 1 107 ? -3.855 9.236 -3.814 1.00 98.50 107 ASP A O 1
ATOM 803 N N . ILE A 1 108 ? -4.322 9.913 -5.892 1.00 98.56 108 ILE A N 1
ATOM 804 C CA . ILE A 1 108 ? -5.661 9.330 -5.967 1.00 98.56 108 ILE A CA 1
ATOM 805 C C . ILE A 1 108 ? -5.887 8.532 -7.258 1.00 98.56 108 ILE A C 1
ATOM 807 O O . ILE A 1 108 ? -5.360 8.848 -8.330 1.00 98.56 108 ILE A O 1
ATOM 811 N N . SER A 1 109 ? -6.777 7.540 -7.168 1.00 98.19 109 SER A N 1
ATOM 812 C CA . SER A 1 109 ? -7.414 6.863 -8.310 1.00 98.19 109 SER A CA 1
ATOM 813 C C . SER A 1 109 ? -6.438 6.271 -9.332 1.00 98.19 109 SER A C 1
ATOM 815 O O . SER A 1 109 ? -6.653 6.386 -10.541 1.00 98.19 109 SER A O 1
ATOM 817 N N . LYS A 1 110 ? -5.357 5.650 -8.854 1.00 98.44 110 LYS A N 1
ATOM 818 C CA . LYS A 1 110 ? -4.409 4.912 -9.695 1.00 98.44 110 LYS A CA 1
ATOM 819 C C . LYS A 1 110 ? -4.643 3.412 -9.604 1.00 98.44 110 LYS A C 1
ATOM 821 O O . LYS A 1 110 ? -5.224 2.912 -8.643 1.00 98.44 110 LYS A O 1
ATOM 826 N N . VAL A 1 111 ? -4.182 2.704 -10.627 1.00 98.50 111 VAL A N 1
ATOM 827 C CA . VAL A 1 111 ? -4.170 1.242 -10.665 1.00 98.50 111 VAL A CA 1
ATOM 828 C C . VAL A 1 111 ? -2.723 0.803 -10.782 1.00 98.50 111 VAL A C 1
ATOM 830 O O . VAL A 1 111 ? -2.051 1.175 -11.745 1.00 98.50 111 VAL A O 1
ATOM 833 N N . ILE A 1 112 ? -2.261 0.041 -9.801 1.00 98.25 112 ILE A N 1
ATOM 834 C CA . ILE A 1 112 ? -0.940 -0.570 -9.767 1.00 98.25 112 ILE A CA 1
ATOM 835 C C . ILE A 1 112 ? -1.124 -2.071 -9.954 1.00 98.25 112 ILE A C 1
ATOM 837 O O . ILE A 1 112 ? -1.898 -2.701 -9.230 1.00 98.25 112 ILE A O 1
ATOM 841 N N . VAL A 1 113 ? -0.422 -2.624 -10.937 1.00 98.25 113 VAL A N 1
ATOM 842 C CA . VAL A 1 113 ? -0.417 -4.055 -11.234 1.00 98.25 113 VAL A CA 1
ATOM 843 C C . VAL A 1 113 ? 1.018 -4.546 -11.188 1.00 98.25 113 VAL A C 1
ATOM 845 O O . VAL A 1 113 ? 1.843 -4.053 -11.948 1.00 98.25 113 VAL A O 1
ATOM 848 N N . PHE A 1 114 ? 1.321 -5.506 -10.321 1.00 97.00 114 PHE A N 1
ATOM 849 C CA . PHE A 1 114 ? 2.581 -6.235 -10.400 1.00 97.00 114 PHE A CA 1
ATOM 850 C C . PHE A 1 114 ? 2.524 -7.235 -11.559 1.00 97.00 114 PHE A C 1
ATOM 852 O O . PHE A 1 114 ? 1.600 -8.048 -11.626 1.00 97.00 114 PHE A O 1
ATOM 859 N N . GLU A 1 115 ? 3.476 -7.138 -12.485 1.00 95.44 115 GLU A N 1
ATOM 860 C CA . GLU A 1 115 ? 3.545 -7.999 -13.674 1.00 95.44 115 GLU A CA 1
ATOM 861 C C . GLU A 1 115 ? 3.976 -9.418 -13.313 1.00 95.44 115 GLU A C 1
ATOM 863 O O . GLU A 1 115 ? 4.832 -9.595 -12.453 1.00 95.44 115 GLU A O 1
ATOM 868 N N . ASP A 1 116 ? 3.430 -10.419 -14.005 1.00 94.06 116 ASP A N 1
ATOM 869 C CA . ASP A 1 116 ? 3.788 -11.828 -13.796 1.00 94.06 116 ASP A CA 1
ATOM 870 C C . ASP A 1 116 ? 5.159 -12.145 -14.414 1.00 94.06 116 ASP A C 1
ATOM 872 O O . ASP A 1 116 ? 5.282 -12.524 -15.584 1.00 94.06 116 ASP A O 1
ATOM 876 N N . LEU A 1 117 ? 6.214 -11.925 -13.633 1.00 89.44 117 LEU A N 1
ATOM 877 C CA . LEU A 1 117 ? 7.600 -12.159 -14.017 1.00 89.44 117 LEU A CA 1
ATOM 878 C C . LEU A 1 117 ? 8.253 -13.208 -13.113 1.00 89.44 117 LEU A C 1
ATOM 880 O O . LEU A 1 117 ? 8.045 -13.250 -11.902 1.00 89.44 117 LEU A O 1
ATOM 884 N N . GLU A 1 118 ? 9.132 -14.025 -13.690 1.00 86.12 118 GLU A N 1
ATOM 885 C CA . GLU A 1 118 ? 9.936 -14.994 -12.938 1.00 86.12 118 GLU A CA 1
ATOM 886 C C . GLU A 1 118 ? 11.089 -14.278 -12.211 1.00 86.12 118 GLU A C 1
ATOM 888 O O . GLU A 1 118 ? 12.257 -14.347 -12.599 1.00 86.12 118 GLU A O 1
ATOM 893 N N . VAL A 1 119 ? 10.734 -13.519 -11.177 1.00 84.69 119 VAL A N 1
ATOM 894 C CA . VAL A 1 119 ? 11.648 -12.780 -10.305 1.00 84.69 119 VAL A CA 1
ATOM 895 C C . VAL A 1 119 ? 11.478 -13.242 -8.861 1.00 84.69 119 VAL A C 1
ATOM 897 O O . VAL A 1 119 ? 10.549 -13.976 -8.530 1.00 84.69 119 VAL A O 1
ATOM 900 N N . ALA A 1 120 ? 12.408 -12.857 -7.989 1.00 86.31 120 ALA A N 1
ATOM 901 C CA . ALA A 1 120 ? 12.321 -13.218 -6.583 1.00 86.31 120 ALA A CA 1
ATOM 902 C C . ALA A 1 120 ? 11.034 -12.651 -5.952 1.00 86.31 120 ALA A C 1
ATOM 904 O O . ALA A 1 120 ? 10.652 -11.513 -6.222 1.00 86.31 120 ALA A O 1
ATOM 905 N N . ALA A 1 121 ? 10.371 -13.453 -5.114 1.00 86.19 121 ALA A N 1
ATOM 906 C CA . ALA A 1 121 ? 9.089 -13.095 -4.502 1.00 86.19 121 ALA A CA 1
ATOM 907 C C . ALA A 1 121 ? 9.159 -11.784 -3.696 1.00 86.19 121 ALA A C 1
ATOM 909 O O . ALA A 1 121 ? 8.211 -11.010 -3.675 1.00 86.19 121 ALA A O 1
ATOM 910 N N . ASP A 1 122 ? 10.315 -11.479 -3.103 1.00 88.00 122 ASP A N 1
ATOM 911 C CA . ASP A 1 122 ? 10.548 -10.250 -2.343 1.00 88.00 122 ASP A CA 1
ATOM 912 C C . ASP A 1 122 ? 10.619 -8.982 -3.209 1.00 88.00 122 ASP A C 1
ATOM 914 O O . ASP A 1 122 ? 10.755 -7.887 -2.665 1.00 88.00 122 ASP A O 1
ATOM 918 N N . LEU A 1 123 ? 10.530 -9.096 -4.537 1.00 91.12 123 LEU A N 1
ATOM 919 C CA . LEU A 1 123 ? 10.378 -7.962 -5.450 1.00 91.12 123 LEU A CA 1
ATOM 920 C C . LEU A 1 123 ? 8.909 -7.584 -5.683 1.00 91.12 123 LEU A C 1
ATOM 922 O O . LEU A 1 123 ? 8.641 -6.469 -6.133 1.00 91.12 123 LEU A O 1
ATOM 926 N N . TYR A 1 124 ? 7.963 -8.446 -5.311 1.00 95.44 124 TYR A N 1
ATOM 927 C CA . TYR A 1 124 ? 6.529 -8.158 -5.308 1.00 95.44 124 TYR A CA 1
ATOM 928 C C . TYR A 1 124 ? 6.132 -7.479 -3.997 1.00 95.44 124 TYR A C 1
ATOM 930 O O . TYR A 1 124 ? 5.418 -8.038 -3.172 1.00 95.44 124 TYR A O 1
ATOM 938 N N . GLU A 1 125 ? 6.636 -6.270 -3.754 1.00 97.25 125 GLU A N 1
ATOM 939 C CA . GLU A 1 125 ? 6.454 -5.620 -2.455 1.00 97.25 125 GLU A CA 1
ATOM 940 C C . GLU A 1 125 ? 6.279 -4.101 -2.572 1.00 97.25 125 GLU A C 1
ATOM 942 O O . GLU A 1 125 ? 6.992 -3.413 -3.310 1.00 97.25 125 GLU A O 1
ATOM 947 N N . ILE A 1 126 ? 5.340 -3.565 -1.792 1.00 98.31 126 ILE A N 1
ATOM 948 C CA . ILE A 1 126 ? 5.196 -2.138 -1.509 1.00 98.31 126 ILE A CA 1
ATOM 949 C C . ILE A 1 126 ? 5.594 -1.906 -0.054 1.00 98.31 126 ILE A C 1
ATOM 951 O O . ILE A 1 126 ? 4.920 -2.378 0.857 1.00 98.31 126 ILE A O 1
ATOM 955 N N . ILE A 1 127 ? 6.657 -1.139 0.172 1.00 98.06 127 ILE A N 1
ATOM 956 C CA . ILE A 1 127 ? 7.148 -0.779 1.503 1.00 98.06 127 ILE A CA 1
ATOM 957 C C . ILE A 1 127 ? 6.866 0.694 1.790 1.00 98.06 127 ILE A C 1
ATOM 959 O O . ILE A 1 127 ? 7.163 1.561 0.969 1.00 98.06 127 ILE A O 1
ATOM 963 N N . VAL A 1 128 ? 6.398 0.989 3.000 1.00 98.00 128 VAL A N 1
ATOM 964 C CA . VAL A 1 128 ? 6.390 2.334 3.585 1.00 98.00 128 VAL A CA 1
ATOM 965 C C . VAL A 1 128 ? 7.397 2.364 4.726 1.00 98.00 128 VAL A C 1
ATOM 967 O O . VAL A 1 128 ? 7.266 1.628 5.702 1.00 98.00 128 VAL A O 1
ATOM 970 N N . GLN A 1 129 ? 8.425 3.194 4.584 1.00 95.75 129 GLN A N 1
ATOM 971 C CA . GLN A 1 129 ? 9.606 3.186 5.439 1.00 95.75 129 GLN A CA 1
ATOM 972 C C . GLN A 1 129 ? 9.844 4.568 6.047 1.00 95.75 129 GLN A C 1
ATOM 974 O O . GLN A 1 129 ? 10.345 5.469 5.375 1.00 95.75 129 GLN A O 1
ATOM 979 N N . GLY A 1 130 ? 9.535 4.706 7.337 1.00 93.00 130 GLY A N 1
ATOM 980 C CA . GLY A 1 130 ? 9.931 5.857 8.143 1.00 93.00 130 GLY A CA 1
ATOM 981 C C . GLY A 1 130 ? 11.426 5.872 8.468 1.00 93.00 130 GLY A C 1
ATOM 982 O O . GLY A 1 130 ? 12.153 4.909 8.210 1.00 93.00 130 GLY A O 1
ATOM 983 N N . ASN A 1 131 ? 11.891 6.989 9.025 1.00 90.31 131 ASN A N 1
ATOM 984 C CA . ASN A 1 131 ? 13.171 7.076 9.724 1.00 90.31 131 ASN A CA 1
ATOM 985 C C . ASN A 1 131 ? 13.146 8.245 10.715 1.00 90.31 131 ASN A C 1
ATOM 987 O O . ASN A 1 131 ? 12.517 9.264 10.456 1.00 90.31 131 ASN A O 1
ATOM 991 N N . GLY A 1 132 ? 13.885 8.142 11.817 1.00 89.75 132 GLY A N 1
ATOM 992 C CA . GLY A 1 132 ? 13.839 9.141 12.891 1.00 89.75 132 GLY A CA 1
ATOM 993 C C . GLY A 1 132 ? 14.404 10.540 12.584 1.00 89.75 132 GLY A C 1
ATOM 994 O O . GLY A 1 132 ? 14.513 11.345 13.506 1.00 89.75 132 GLY A O 1
ATOM 995 N N . THR A 1 133 ? 14.828 10.852 11.350 1.00 90.62 133 THR A N 1
ATOM 996 C CA . THR A 1 133 ? 15.353 12.191 10.980 1.00 90.62 133 THR A CA 1
ATOM 997 C C . THR A 1 133 ? 14.548 12.869 9.873 1.00 90.62 133 THR A C 1
ATOM 999 O O . THR A 1 133 ? 14.324 14.077 9.928 1.00 90.62 133 THR A O 1
ATOM 1002 N N . GLY A 1 134 ? 14.155 12.114 8.853 1.00 91.88 134 GLY A N 1
ATOM 1003 C CA . GLY A 1 134 ? 13.255 12.544 7.795 1.00 91.88 134 GLY A CA 1
ATOM 1004 C C . GLY A 1 134 ? 11.794 12.356 8.186 1.00 91.88 134 GLY A C 1
ATOM 1005 O O . GLY A 1 134 ? 11.469 11.750 9.202 1.00 91.88 134 GLY A O 1
ATOM 1006 N N . THR A 1 135 ? 10.901 12.867 7.348 1.00 94.00 135 THR A N 1
ATOM 1007 C CA . THR A 1 135 ? 9.457 12.669 7.503 1.00 94.00 135 THR A CA 1
ATOM 1008 C C . THR A 1 135 ? 8.966 11.769 6.383 1.00 94.00 135 THR A C 1
ATOM 1010 O O . THR A 1 135 ? 9.271 12.034 5.222 1.00 94.00 135 THR A O 1
ATOM 1013 N N . THR A 1 136 ? 8.204 10.728 6.722 1.00 96.69 136 THR A N 1
ATOM 1014 C CA . THR A 1 136 ? 7.534 9.874 5.732 1.00 96.69 136 THR A CA 1
ATOM 1015 C C . THR A 1 136 ? 6.025 9.999 5.873 1.00 96.69 136 THR A C 1
ATOM 1017 O O . THR A 1 136 ? 5.456 9.559 6.874 1.00 96.69 136 THR A O 1
ATOM 1020 N N . ASN A 1 137 ? 5.400 10.599 4.865 1.00 97.00 137 ASN A N 1
ATOM 1021 C CA . ASN A 1 137 ? 3.962 10.719 4.708 1.00 97.00 137 ASN A CA 1
ATOM 1022 C C . ASN A 1 137 ? 3.538 9.960 3.450 1.00 97.00 137 ASN A C 1
ATOM 1024 O O . ASN A 1 137 ? 4.060 10.207 2.362 1.00 97.00 137 ASN A O 1
ATOM 1028 N N . LEU A 1 138 ? 2.569 9.066 3.604 1.00 97.94 138 LEU A N 1
ATOM 1029 C CA . LEU A 1 138 ? 1.902 8.392 2.504 1.00 97.94 138 LEU A CA 1
ATOM 1030 C C . LEU A 1 138 ? 0.393 8.578 2.649 1.00 97.94 138 LEU A C 1
ATOM 1032 O O . LEU A 1 138 ? -0.221 8.042 3.577 1.00 97.94 138 LEU A O 1
ATOM 1036 N N . VAL A 1 139 ? -0.198 9.319 1.717 1.00 98.38 139 VAL A N 1
ATOM 1037 C CA . VAL A 1 139 ? -1.641 9.530 1.613 1.00 98.38 139 VAL A CA 1
ATOM 1038 C C . VAL A 1 139 ? -2.116 8.962 0.281 1.00 98.38 139 VAL A C 1
ATOM 1040 O O . VAL A 1 139 ? -1.640 9.344 -0.783 1.00 98.38 139 VAL A O 1
ATOM 1043 N N . ILE A 1 140 ? -3.038 8.002 0.338 1.00 98.62 140 ILE A N 1
ATOM 1044 C CA . ILE A 1 140 ? -3.622 7.373 -0.846 1.00 98.62 140 ILE A CA 1
ATOM 1045 C C . ILE A 1 140 ? -5.135 7.501 -0.776 1.00 98.62 140 ILE A C 1
ATOM 1047 O O . ILE A 1 140 ? -5.776 6.959 0.128 1.00 98.62 140 ILE A O 1
ATOM 1051 N N . GLY A 1 141 ? -5.711 8.169 -1.772 1.00 98.50 141 GLY A N 1
ATOM 1052 C CA . GLY A 1 141 ? -7.137 8.477 -1.803 1.00 98.50 141 GLY A CA 1
ATOM 1053 C C . GLY A 1 141 ? -7.507 9.684 -0.939 1.00 98.50 141 GLY A C 1
ATOM 1054 O O . GLY A 1 141 ? -6.665 10.380 -0.388 1.00 98.50 141 GLY A O 1
ATOM 1055 N N . ASN A 1 142 ? -8.809 9.930 -0.813 1.00 98.19 142 ASN A N 1
ATOM 1056 C CA . ASN A 1 142 ? -9.373 11.088 -0.125 1.00 98.19 142 ASN A CA 1
ATOM 1057 C C . ASN A 1 142 ? -10.324 10.677 1.000 1.00 98.19 142 ASN A C 1
ATOM 1059 O O . ASN A 1 142 ? -11.064 9.700 0.888 1.00 98.19 142 ASN A O 1
ATOM 1063 N N . LYS A 1 143 ? -10.395 11.499 2.050 1.00 97.38 143 LYS A N 1
ATOM 1064 C CA . LYS A 1 143 ? -11.388 11.361 3.122 1.00 97.38 143 LYS A CA 1
ATOM 1065 C C . LYS A 1 143 ? -12.556 12.323 2.912 1.00 97.38 143 LYS A C 1
ATOM 1067 O O . LYS A 1 143 ? -12.371 13.535 2.850 1.00 97.38 143 LYS A O 1
ATOM 1072 N N . SER A 1 144 ? -13.780 11.803 2.868 1.00 97.06 144 SER A N 1
ATOM 1073 C CA . SER A 1 144 ? -15.014 12.589 2.742 1.00 97.06 144 SER A CA 1
ATOM 1074 C C . SER A 1 144 ? -16.058 12.121 3.752 1.00 97.06 144 SER A C 1
ATOM 1076 O O . SER A 1 144 ? -16.422 10.951 3.790 1.00 97.06 144 SER A O 1
ATOM 1078 N N . GLY A 1 145 ? -16.523 13.019 4.626 1.00 94.69 145 GLY A N 1
ATOM 1079 C CA . GLY A 1 145 ? -17.552 12.691 5.626 1.00 94.69 145 GLY A CA 1
ATOM 1080 C C . GLY A 1 145 ? -17.167 11.571 6.606 1.00 94.69 145 GLY A C 1
ATOM 1081 O O . GLY A 1 145 ? -18.044 10.882 7.119 1.00 94.69 145 GLY A O 1
ATOM 1082 N N . GLY A 1 146 ? -15.868 11.360 6.846 1.00 94.75 146 GLY A N 1
ATOM 1083 C CA . GLY A 1 146 ? -15.360 10.252 7.666 1.00 94.75 146 GLY A CA 1
ATOM 1084 C C . GLY A 1 146 ? -15.247 8.912 6.932 1.00 94.75 146 GLY A C 1
ATOM 1085 O O . GLY A 1 146 ? -15.013 7.901 7.589 1.00 94.75 146 GLY A O 1
ATOM 1086 N N . ARG A 1 147 ? -15.413 8.910 5.605 1.00 97.19 147 ARG A N 1
ATOM 1087 C CA . ARG A 1 147 ? -15.265 7.755 4.713 1.00 97.19 147 ARG A CA 1
ATOM 1088 C C . ARG A 1 147 ? -14.083 7.930 3.769 1.00 97.19 147 ARG A C 1
ATOM 1090 O O . ARG A 1 147 ? -13.764 9.065 3.413 1.00 97.19 147 ARG A O 1
ATOM 1097 N N . GLY A 1 148 ? -13.462 6.832 3.361 1.00 98.38 148 GLY A N 1
ATOM 1098 C CA . GLY A 1 148 ? -12.440 6.817 2.319 1.00 98.38 148 GLY A CA 1
ATOM 1099 C C . GLY A 1 148 ? -13.049 6.730 0.917 1.00 98.38 148 GLY A C 1
ATOM 1100 O O . GLY A 1 148 ? -14.021 6.012 0.698 1.00 98.38 148 GLY A O 1
ATOM 1101 N N . ILE A 1 149 ? -12.496 7.475 -0.040 1.00 98.38 149 ILE A N 1
ATOM 1102 C CA . ILE A 1 149 ? -12.905 7.492 -1.452 1.00 98.38 149 ILE A CA 1
ATOM 1103 C C . ILE A 1 149 ? -11.681 7.651 -2.363 1.00 98.38 149 ILE A C 1
ATOM 1105 O O . ILE A 1 149 ? -10.640 8.123 -1.924 1.00 98.38 149 ILE A O 1
ATOM 1109 N N . GLN A 1 150 ? -11.827 7.342 -3.656 1.00 98.19 150 GLN A N 1
ATOM 1110 C CA . GLN A 1 150 ? -10.809 7.621 -4.687 1.00 98.19 150 GLN A CA 1
ATOM 1111 C C . GLN A 1 150 ? -9.432 6.979 -4.429 1.00 98.19 150 GLN A C 1
ATOM 1113 O O . GLN A 1 150 ? -8.420 7.512 -4.885 1.00 98.19 150 GLN A O 1
ATOM 1118 N N . GLY A 1 151 ? -9.390 5.850 -3.721 1.00 98.44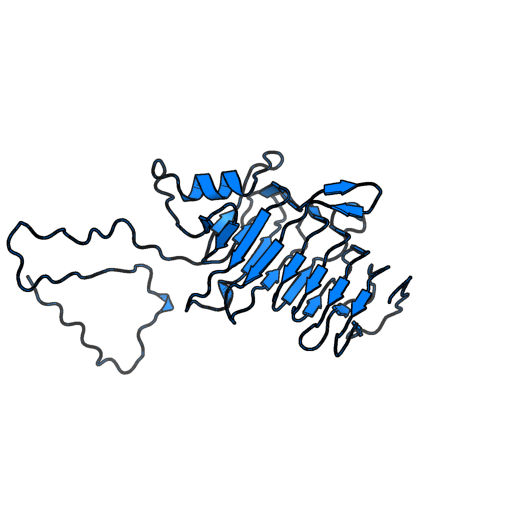 151 GLY A N 1
ATOM 1119 C CA . GLY A 1 151 ? -8.153 5.132 -3.435 1.00 98.44 151 GLY A CA 1
ATOM 1120 C C . GLY A 1 151 ? -7.546 4.444 -4.644 1.00 98.44 151 GLY A C 1
ATOM 1121 O O . GLY A 1 151 ? -8.050 4.521 -5.768 1.00 98.44 151 GLY A O 1
ATOM 1122 N N . PHE A 1 152 ? -6.430 3.774 -4.392 1.00 98.75 152 PHE A N 1
ATOM 1123 C CA . PHE A 1 152 ? -5.743 2.983 -5.401 1.00 98.75 152 PHE A CA 1
ATOM 1124 C C . PHE A 1 152 ? -6.352 1.593 -5.522 1.00 98.75 152 PHE A C 1
ATOM 1126 O O . PHE A 1 152 ? -6.932 1.066 -4.573 1.00 98.75 152 PHE A O 1
ATOM 1133 N N . VAL A 1 153 ? -6.170 0.986 -6.689 1.00 98.81 153 VAL A N 1
ATOM 1134 C CA . VAL A 1 153 ? -6.326 -0.454 -6.879 1.00 98.81 153 VAL A CA 1
ATOM 1135 C C . VAL A 1 153 ? -4.935 -1.062 -6.989 1.00 98.81 153 VAL A C 1
ATOM 1137 O O . VAL A 1 153 ? -4.163 -0.658 -7.854 1.00 98.81 153 VAL A O 1
ATOM 1140 N N . PHE A 1 154 ? -4.637 -2.027 -6.132 1.00 98.62 154 PHE A N 1
ATOM 1141 C CA . PHE A 1 154 ? -3.411 -2.816 -6.140 1.00 98.62 154 PHE A CA 1
ATOM 1142 C C . PHE A 1 154 ? -3.756 -4.256 -6.518 1.00 98.62 154 PHE A C 1
ATOM 1144 O O . PHE A 1 154 ? -4.765 -4.790 -6.046 1.00 98.62 154 PHE A O 1
ATOM 1151 N N . ARG A 1 155 ? -2.961 -4.868 -7.396 1.00 97.75 155 ARG A N 1
ATOM 1152 C CA . ARG A 1 155 ? -3.213 -6.218 -7.910 1.00 97.75 155 ARG A CA 1
ATOM 1153 C C . ARG A 1 155 ? -1.920 -6.880 -8.394 1.00 97.75 155 ARG A C 1
ATOM 1155 O O . ARG A 1 155 ? -1.031 -6.189 -8.876 1.00 97.75 155 ARG A O 1
ATOM 1162 N N . SER A 1 156 ? -1.869 -8.206 -8.355 1.00 95.62 156 SER A N 1
ATOM 1163 C CA . SER A 1 156 ? -0.945 -9.007 -9.167 1.00 95.62 156 SER A CA 1
ATOM 1164 C C . SER A 1 156 ? -1.606 -9.473 -10.468 1.00 95.62 156 SER A C 1
ATOM 1166 O O . SER A 1 156 ? -2.786 -9.824 -10.477 1.00 95.62 156 SER A O 1
ATOM 1168 N N . GLU A 1 157 ? -0.872 -9.474 -11.581 1.00 94.56 157 GLU A N 1
ATOM 1169 C CA . GLU A 1 157 ? -1.345 -10.048 -12.851 1.00 94.56 157 GLU A CA 1
ATOM 1170 C C . GLU A 1 157 ? -1.343 -11.586 -12.826 1.00 94.56 157 GLU A C 1
ATOM 1172 O O . GLU A 1 157 ? -2.227 -12.217 -13.412 1.00 94.56 157 GLU A O 1
ATOM 1177 N N . GLY A 1 158 ? -0.348 -12.167 -12.152 1.00 89.94 158 GLY A N 1
ATOM 1178 C CA . GLY A 1 158 ? -0.057 -13.596 -12.140 1.00 89.94 158 GLY A CA 1
ATOM 1179 C C . GLY A 1 158 ? -0.505 -14.338 -10.887 1.00 89.94 158 GLY A C 1
ATOM 1180 O O . GLY A 1 158 ? -1.388 -13.909 -10.147 1.00 89.94 158 GLY A O 1
ATOM 1181 N N . VAL A 1 159 ? 0.130 -15.491 -10.662 1.00 88.75 159 VAL A N 1
ATOM 1182 C CA . VAL A 1 159 ? -0.080 -16.317 -9.460 1.00 88.75 159 VAL A CA 1
ATOM 1183 C C . VAL A 1 159 ? 0.703 -15.813 -8.250 1.00 88.75 159 VAL A C 1
ATOM 1185 O O . VAL A 1 159 ? 0.318 -16.109 -7.120 1.00 88.75 159 VAL A O 1
ATOM 1188 N N . GLU A 1 160 ? 1.787 -15.072 -8.488 1.00 92.81 160 GLU A N 1
ATOM 1189 C CA . GLU A 1 160 ? 2.601 -14.482 -7.431 1.00 92.81 160 GLU A CA 1
ATOM 1190 C C . GLU A 1 160 ? 1.859 -13.309 -6.794 1.00 92.81 160 GLU A C 1
ATOM 1192 O O . GLU A 1 160 ? 1.394 -12.384 -7.465 1.00 92.81 160 GLU A O 1
ATOM 1197 N N . LYS A 1 161 ? 1.734 -13.360 -5.472 1.00 95.69 161 LYS A N 1
ATOM 1198 C CA . LYS A 1 161 ? 1.067 -12.338 -4.670 1.00 95.69 161 LYS A CA 1
ATOM 1199 C C . LYS A 1 161 ? 2.072 -11.286 -4.218 1.00 95.69 161 LYS A C 1
ATOM 1201 O O . LYS A 1 161 ? 3.255 -11.582 -4.080 1.00 95.69 161 LYS A O 1
ATOM 1206 N N . TYR A 1 162 ? 1.600 -10.065 -3.976 1.00 98.00 162 TYR A N 1
ATOM 1207 C CA . TYR A 1 162 ? 2.448 -8.986 -3.469 1.00 98.00 162 TYR A CA 1
ATOM 1208 C C . TYR A 1 162 ? 2.213 -8.711 -1.987 1.00 98.00 162 TYR A C 1
ATOM 1210 O O . TYR A 1 162 ? 1.109 -8.895 -1.471 1.00 98.00 162 TYR A O 1
ATOM 1218 N N . ASP A 1 163 ? 3.231 -8.173 -1.329 1.00 98.44 163 ASP A N 1
ATOM 1219 C CA . ASP A 1 163 ? 3.143 -7.691 0.043 1.00 98.44 163 ASP A CA 1
ATOM 1220 C C . ASP A 1 163 ? 2.966 -6.169 0.107 1.00 98.44 163 ASP A C 1
ATOM 1222 O O . ASP A 1 163 ? 3.516 -5.408 -0.693 1.00 98.44 163 ASP A O 1
ATOM 1226 N N . PHE A 1 164 ? 2.211 -5.705 1.103 1.00 98.56 164 PHE A N 1
ATOM 1227 C CA . PHE A 1 164 ? 2.181 -4.303 1.518 1.00 98.56 164 PHE A CA 1
ATOM 1228 C C . PHE A 1 164 ? 2.692 -4.202 2.955 1.00 98.56 164 PHE A C 1
ATOM 1230 O O . PHE A 1 164 ? 2.041 -4.669 3.892 1.00 98.56 164 PHE A O 1
ATOM 1237 N N . VAL A 1 165 ? 3.846 -3.570 3.147 1.00 98.25 165 VAL A N 1
ATOM 1238 C CA . VAL A 1 165 ? 4.566 -3.549 4.423 1.00 98.25 165 VAL A CA 1
ATOM 1239 C C . VAL A 1 165 ? 4.784 -2.117 4.887 1.00 98.25 165 VAL A C 1
ATOM 1241 O O . VAL A 1 165 ? 5.542 -1.355 4.299 1.00 98.25 165 VAL A O 1
ATOM 1244 N N . ALA A 1 166 ? 4.147 -1.751 5.992 1.00 97.44 166 ALA A N 1
ATOM 1245 C CA . ALA A 1 166 ? 4.253 -0.426 6.591 1.00 97.44 166 ALA A CA 1
ATOM 1246 C C . ALA A 1 166 ? 4.475 -0.512 8.105 1.00 97.44 166 ALA A C 1
ATOM 1248 O O . ALA A 1 166 ? 3.853 0.209 8.871 1.00 97.44 166 ALA A O 1
ATOM 1249 N N . THR A 1 167 ? 5.316 -1.434 8.570 1.00 95.44 167 THR A N 1
ATOM 1250 C CA . THR A 1 167 ? 5.471 -1.731 10.006 1.00 95.44 167 THR A CA 1
ATOM 1251 C C . THR A 1 167 ? 6.393 -0.775 10.760 1.00 95.44 167 THR A C 1
ATOM 1253 O O . THR A 1 167 ? 6.529 -0.909 11.973 1.00 95.44 167 THR A O 1
ATOM 1256 N N . ASP A 1 168 ? 7.060 0.146 10.065 1.00 93.44 168 ASP A N 1
ATOM 1257 C CA . ASP A 1 168 ? 8.047 1.034 10.671 1.00 93.44 168 ASP A CA 1
ATOM 1258 C C . ASP A 1 168 ? 7.401 2.052 11.633 1.00 93.44 168 ASP A C 1
ATOM 1260 O O . ASP A 1 168 ? 6.360 2.649 11.344 1.00 93.44 168 ASP A O 1
ATOM 1264 N N . GLU A 1 169 ? 8.006 2.235 12.808 1.00 90.06 169 GLU A N 1
ATOM 1265 C CA . GLU A 1 169 ? 7.451 3.088 13.865 1.00 90.06 169 GLU A CA 1
ATOM 1266 C C . GLU A 1 169 ? 7.595 4.586 13.567 1.00 90.06 169 GLU A C 1
ATOM 1268 O O . GLU A 1 169 ? 6.806 5.376 14.096 1.00 90.06 169 GLU A O 1
ATOM 1273 N N . ASP A 1 170 ? 8.525 4.973 12.688 1.00 92.69 170 ASP A N 1
ATOM 1274 C CA . ASP A 1 170 ? 8.837 6.364 12.340 1.00 92.69 170 ASP A CA 1
ATOM 1275 C C . ASP A 1 170 ? 8.011 6.882 11.144 1.00 92.69 170 ASP A C 1
ATOM 1277 O O . ASP A 1 170 ? 8.262 7.969 10.617 1.00 92.69 170 ASP A O 1
ATOM 1281 N N . ILE A 1 171 ? 7.000 6.133 10.686 1.00 94.62 171 ILE A N 1
ATOM 1282 C CA . ILE A 1 171 ? 6.065 6.613 9.658 1.00 94.62 171 ILE A CA 1
ATOM 1283 C C . ILE A 1 171 ? 5.199 7.731 10.255 1.00 94.62 171 ILE A C 1
ATOM 1285 O O . ILE A 1 171 ? 4.395 7.495 11.163 1.00 94.62 171 ILE A O 1
ATOM 1289 N N . ALA A 1 172 ? 5.337 8.954 9.745 1.00 94.12 172 ALA A N 1
ATOM 1290 C CA . ALA A 1 172 ? 4.640 10.120 10.284 1.00 94.12 172 ALA A CA 1
ATOM 1291 C C . ALA A 1 172 ? 3.155 10.129 9.900 1.00 94.12 172 ALA A C 1
ATOM 1293 O O . ALA A 1 172 ? 2.301 10.367 10.756 1.00 94.12 172 ALA A O 1
ATOM 1294 N N . VAL A 1 173 ? 2.850 9.827 8.635 1.00 95.69 173 VAL A N 1
ATOM 1295 C CA . VAL A 1 173 ? 1.480 9.701 8.123 1.00 95.69 173 VAL A CA 1
ATOM 1296 C C . VAL A 1 173 ? 1.381 8.471 7.225 1.00 95.69 173 VAL A C 1
ATOM 1298 O O . VAL A 1 173 ? 2.162 8.306 6.295 1.00 95.69 173 VAL A O 1
ATOM 1301 N N . LEU A 1 174 ? 0.393 7.624 7.494 1.00 97.75 174 LEU A N 1
ATOM 1302 C CA . LEU A 1 174 ? -0.078 6.564 6.615 1.00 97.75 174 LEU A CA 1
ATOM 1303 C C . LEU A 1 174 ? -1.605 6.595 6.585 1.00 97.75 174 LEU A C 1
ATOM 1305 O O . LEU A 1 174 ? -2.273 6.227 7.556 1.00 97.75 174 LEU A O 1
ATOM 1309 N N . GLN A 1 175 ? -2.146 7.031 5.457 1.00 98.25 175 GLN A N 1
ATOM 1310 C CA . GLN A 1 175 ? -3.574 7.194 5.247 1.00 98.25 175 GLN A CA 1
ATOM 1311 C C . GLN A 1 175 ? -3.996 6.465 3.977 1.00 98.25 175 GLN A C 1
ATOM 1313 O O . GLN A 1 175 ? -3.560 6.808 2.881 1.00 98.25 175 GLN A O 1
ATOM 1318 N N . LEU A 1 176 ? -4.841 5.445 4.133 1.00 98.56 176 LEU A N 1
ATOM 1319 C CA . LEU A 1 176 ? -5.280 4.578 3.038 1.00 98.56 176 LEU A CA 1
ATOM 1320 C C . LEU A 1 176 ? -6.803 4.653 2.903 1.00 98.56 176 LEU A C 1
ATOM 1322 O O . LEU A 1 176 ? -7.553 4.047 3.671 1.00 98.56 176 LEU A O 1
ATOM 1326 N N . TYR A 1 177 ? -7.281 5.418 1.929 1.00 98.81 177 TYR A N 1
ATOM 1327 C CA . TYR A 1 177 ? -8.692 5.754 1.778 1.00 98.81 177 TYR A CA 1
ATOM 1328 C C . TYR A 1 177 ? -9.280 5.154 0.509 1.00 98.81 177 TYR A C 1
ATOM 1330 O O . TYR A 1 177 ? -8.810 5.439 -0.585 1.00 98.81 177 TYR A O 1
ATOM 1338 N N . GLY A 1 178 ? -10.335 4.345 0.634 1.00 98.69 178 GLY A N 1
ATOM 1339 C CA . GLY A 1 178 ? -11.053 3.794 -0.519 1.00 98.69 178 GLY A CA 1
ATOM 1340 C C . GLY A 1 178 ? -10.194 2.895 -1.415 1.00 98.69 178 GLY A C 1
ATOM 1341 O O . GLY A 1 178 ? -10.444 2.824 -2.617 1.00 98.69 178 GLY A O 1
ATOM 1342 N N . CYS A 1 179 ? -9.136 2.292 -0.865 1.00 98.81 179 CYS A N 1
ATOM 1343 C CA . CYS A 1 179 ? -8.207 1.445 -1.611 1.00 98.81 179 CYS A CA 1
ATOM 1344 C C . CYS A 1 179 ? -8.779 0.037 -1.815 1.00 98.81 179 CYS A C 1
ATOM 1346 O O . CYS A 1 179 ? -9.536 -0.462 -0.986 1.00 98.81 179 CYS A O 1
ATOM 1348 N N . THR A 1 180 ? -8.390 -0.631 -2.894 1.00 98.88 180 THR A N 1
ATOM 1349 C CA . THR A 1 180 ? -8.714 -2.042 -3.133 1.00 98.88 180 THR A CA 1
ATOM 1350 C C . THR A 1 180 ? -7.431 -2.833 -3.325 1.00 98.88 180 THR A C 1
ATOM 1352 O O . THR A 1 180 ? -6.606 -2.468 -4.157 1.00 98.88 180 THR A O 1
ATOM 1355 N N . PHE A 1 181 ? -7.276 -3.908 -2.563 1.00 98.81 181 PHE A N 1
ATOM 1356 C CA . PHE A 1 181 ? -6.168 -4.849 -2.633 1.00 98.81 181 PHE A CA 1
ATOM 1357 C C . PHE A 1 181 ? -6.712 -6.166 -3.186 1.00 98.81 181 PHE A C 1
ATOM 1359 O O . PHE A 1 181 ? -7.639 -6.736 -2.608 1.00 98.81 181 PHE A O 1
ATOM 1366 N N . PHE A 1 182 ? -6.161 -6.619 -4.307 1.00 98.50 182 PHE A N 1
ATOM 1367 C CA . PHE A 1 182 ? -6.470 -7.914 -4.904 1.00 98.50 182 PHE A CA 1
ATOM 1368 C C . PHE A 1 182 ? -5.269 -8.828 -4.783 1.00 98.50 182 PHE A C 1
ATOM 1370 O O . PHE A 1 182 ? -4.192 -8.444 -5.228 1.00 98.50 182 PHE A O 1
ATOM 1377 N N . ASP A 1 183 ? -5.465 -10.025 -4.236 1.00 97.12 183 ASP A N 1
ATOM 1378 C CA . ASP A 1 183 ? -4.433 -11.066 -4.220 1.00 97.12 183 ASP A CA 1
ATOM 1379 C C . ASP A 1 183 ? -3.106 -10.606 -3.581 1.00 97.12 183 ASP A C 1
ATOM 1381 O O . ASP A 1 183 ? -2.028 -11.045 -3.963 1.00 97.12 183 ASP A O 1
ATOM 1385 N N . ALA A 1 184 ? -3.174 -9.716 -2.586 1.00 98.19 184 ALA A N 1
ATOM 1386 C CA . ALA A 1 184 ? -2.032 -9.436 -1.713 1.00 98.19 184 ALA A CA 1
ATOM 1387 C C . ALA A 1 184 ? -1.758 -10.653 -0.813 1.00 98.19 184 ALA A C 1
ATOM 1389 O O . ALA A 1 184 ? -2.716 -11.223 -0.287 1.00 98.19 184 ALA A O 1
ATOM 1390 N N . ASP A 1 185 ? -0.500 -11.033 -0.586 1.00 98.06 185 ASP A N 1
ATOM 1391 C CA . ASP A 1 185 ? -0.166 -12.118 0.347 1.00 98.06 185 ASP A CA 1
ATOM 1392 C C . ASP A 1 185 ? -0.340 -11.631 1.787 1.00 98.06 185 ASP A C 1
ATOM 1394 O O . ASP A 1 185 ? -1.201 -12.115 2.529 1.00 98.06 185 ASP A O 1
ATOM 1398 N N . THR A 1 186 ? 0.396 -10.582 2.154 1.00 98.25 186 THR A N 1
ATOM 1399 C CA . THR A 1 186 ? 0.286 -9.953 3.466 1.00 98.25 186 THR A CA 1
ATOM 1400 C C . THR A 1 186 ? 0.137 -8.436 3.361 1.00 98.25 186 THR A C 1
ATOM 1402 O O . THR A 1 186 ? 0.836 -7.751 2.618 1.00 98.25 186 T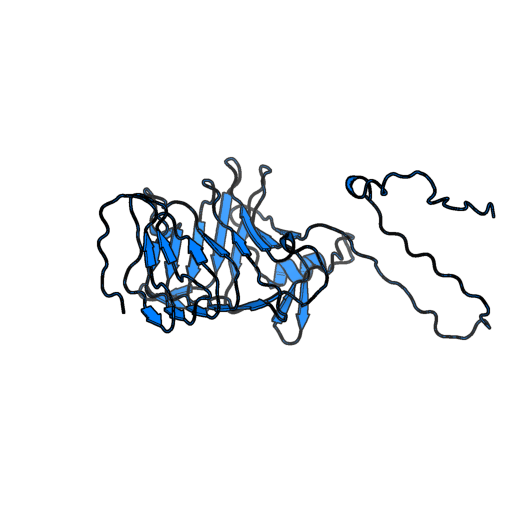HR A O 1
ATOM 1405 N N . VAL A 1 187 ? -0.752 -7.871 4.185 1.00 98.62 187 VAL A N 1
ATOM 1406 C CA . VAL A 1 187 ? -0.832 -6.419 4.420 1.00 98.62 187 VAL A CA 1
ATOM 1407 C C . VAL A 1 187 ? -0.519 -6.135 5.883 1.00 98.62 187 VAL A C 1
ATOM 1409 O O . VAL A 1 187 ? -1.347 -6.368 6.763 1.00 98.62 187 VAL A O 1
ATOM 1412 N N . SER A 1 188 ? 0.680 -5.625 6.153 1.00 97.94 188 SER A N 1
ATOM 1413 C CA . SER A 1 188 ? 1.175 -5.331 7.501 1.00 97.94 188 SER A CA 1
ATOM 1414 C C . SER A 1 188 ? 1.195 -3.829 7.767 1.00 97.94 188 SER A C 1
ATOM 1416 O O . SER A 1 188 ? 1.891 -3.080 7.084 1.00 97.94 188 SER A O 1
ATOM 1418 N N . LEU A 1 189 ? 0.449 -3.385 8.779 1.00 96.94 189 LEU A N 1
ATOM 1419 C CA . LEU A 1 189 ? 0.267 -1.969 9.117 1.00 96.94 189 LEU A CA 1
ATOM 1420 C C . LEU A 1 189 ? 1.020 -1.596 10.411 1.00 96.94 189 LEU A C 1
ATOM 1422 O O . LEU A 1 189 ? 1.307 -2.480 11.228 1.00 96.94 189 LEU A O 1
ATOM 1426 N N . PRO A 1 190 ? 1.356 -0.307 10.617 1.00 93.25 190 PRO A N 1
ATOM 1427 C CA . PRO A 1 190 ? 2.151 0.120 11.763 1.00 93.25 190 PRO A CA 1
ATOM 1428 C C . PRO A 1 190 ? 1.332 0.134 13.051 1.00 93.25 190 PRO A C 1
ATOM 1430 O O . PRO A 1 190 ? 0.102 0.047 13.064 1.00 93.25 190 PRO A O 1
ATOM 1433 N N . LEU A 1 191 ? 2.025 0.335 14.170 1.00 87.81 191 LEU A N 1
ATOM 1434 C CA . LEU A 1 191 ? 1.371 0.690 15.423 1.00 87.81 191 LEU A CA 1
ATOM 1435 C C . LEU A 1 191 ? 0.591 2.009 15.282 1.00 87.81 191 LEU A C 1
ATOM 1437 O O . LEU A 1 191 ? 0.958 2.908 14.532 1.00 87.81 191 LEU A O 1
ATOM 1441 N N . TYR A 1 192 ? -0.478 2.140 16.051 1.00 78.75 192 TYR A N 1
ATOM 1442 C CA . TYR A 1 192 ? -1.265 3.347 16.242 1.00 78.75 192 TYR A CA 1
ATOM 1443 C C . TYR A 1 192 ? -0.417 4.530 16.701 1.00 78.75 192 TYR A C 1
ATOM 1445 O O . TYR A 1 192 ? 0.401 4.399 17.612 1.00 78.75 192 TYR A O 1
ATOM 1453 N N . ASP A 1 193 ? -0.702 5.709 16.156 1.00 75.38 193 ASP A N 1
ATOM 1454 C CA . ASP A 1 193 ? -0.226 6.964 16.725 1.00 75.38 193 ASP A CA 1
ATOM 1455 C C . ASP A 1 193 ? -1.245 7.466 17.758 1.00 75.38 193 ASP A C 1
ATOM 1457 O O . ASP A 1 193 ? -2.290 8.029 17.427 1.00 75.38 193 ASP A O 1
ATOM 1461 N N . SER A 1 194 ? -0.933 7.259 19.039 1.00 70.56 194 SER A N 1
ATOM 1462 C CA . SER A 1 194 ? -1.797 7.707 20.138 1.00 70.56 194 SER A CA 1
ATOM 1463 C C . SER A 1 194 ? -1.911 9.225 20.288 1.00 70.56 194 SER A C 1
ATOM 1465 O O . SER A 1 194 ? -2.883 9.690 20.887 1.00 70.56 194 SER A O 1
ATOM 1467 N N . GLY A 1 195 ? -0.951 9.989 19.755 1.00 71.31 195 GLY A N 1
ATOM 1468 C CA . GLY A 1 195 ? -0.981 11.451 19.758 1.00 71.31 195 GLY A CA 1
ATOM 1469 C C . GLY A 1 195 ? -1.843 12.015 18.631 1.00 71.31 195 GLY A C 1
ATOM 1470 O O . GLY A 1 195 ? -2.537 13.015 18.829 1.00 71.31 195 GLY A O 1
ATOM 1471 N N . THR A 1 196 ? -1.853 11.336 17.482 1.00 76.88 196 THR A N 1
ATOM 1472 C CA . THR A 1 196 ? -2.548 11.780 16.266 1.00 76.88 196 THR A CA 1
ATOM 1473 C C . THR A 1 196 ? -3.213 10.599 15.543 1.00 76.88 196 THR A C 1
ATOM 1475 O O . THR A 1 196 ? -2.752 10.146 14.498 1.00 76.88 196 THR A O 1
ATOM 1478 N N . PRO A 1 197 ? -4.359 10.109 16.051 1.00 75.56 197 PRO A N 1
ATOM 1479 C CA . PRO A 1 197 ? -5.005 8.881 15.568 1.00 75.56 197 PRO A CA 1
ATOM 1480 C C . PRO A 1 197 ? -5.322 8.864 14.069 1.00 75.56 197 PRO A C 1
ATOM 1482 O O . PRO A 1 197 ? -5.318 7.818 13.431 1.00 75.56 197 PRO A O 1
ATOM 1485 N N . THR A 1 198 ? -5.612 10.036 13.505 1.00 83.00 198 THR A N 1
ATOM 1486 C CA . THR A 1 198 ? -5.945 10.221 12.088 1.00 83.00 198 THR A CA 1
ATOM 1487 C C . THR A 1 198 ? -4.734 10.143 11.167 1.00 83.00 198 THR A C 1
ATOM 1489 O O . THR A 1 198 ? -4.905 10.067 9.959 1.00 83.00 198 THR A O 1
ATOM 1492 N N . ASN A 1 199 ? -3.508 10.173 11.693 1.00 91.44 199 ASN A N 1
ATOM 1493 C CA . ASN A 1 199 ? -2.312 10.035 10.865 1.00 91.44 199 ASN A CA 1
ATOM 1494 C C . ASN A 1 199 ? -2.049 8.580 10.478 1.00 91.44 199 ASN A C 1
ATOM 1496 O O . ASN A 1 199 ? -1.260 8.342 9.576 1.00 91.44 199 ASN A O 1
ATOM 1500 N N . ARG A 1 200 ? -2.684 7.613 11.149 1.00 94.06 200 ARG A N 1
ATOM 1501 C CA . ARG A 1 200 ? -2.493 6.177 10.925 1.00 94.06 200 ARG A CA 1
ATOM 1502 C C . ARG A 1 200 ? -3.853 5.489 10.833 1.00 94.06 200 ARG A C 1
ATOM 1504 O O . ARG A 1 200 ? -4.323 4.875 11.796 1.00 94.06 200 ARG A O 1
ATOM 1511 N N . GLU A 1 201 ? -4.505 5.658 9.683 1.00 96.06 201 GLU A N 1
ATOM 1512 C CA . GLU A 1 201 ? -5.847 5.127 9.444 1.00 96.06 201 GLU A CA 1
ATOM 1513 C C . GLU A 1 201 ? -6.077 4.585 8.027 1.00 96.06 201 GLU A C 1
ATOM 1515 O O . GLU A 1 201 ? -5.504 5.042 7.038 1.00 96.06 201 GLU A O 1
ATOM 1520 N N . MET A 1 202 ? -6.970 3.603 7.941 1.00 97.81 202 MET A N 1
ATOM 1521 C CA . MET A 1 202 ? -7.483 3.027 6.708 1.00 97.81 202 MET A CA 1
ATOM 1522 C C . MET A 1 202 ? -9.003 3.005 6.769 1.00 97.81 202 MET A C 1
ATOM 1524 O O . MET A 1 202 ? -9.587 2.461 7.712 1.00 97.81 202 MET A O 1
ATOM 1528 N N . LEU A 1 203 ? -9.634 3.594 5.756 1.00 98.50 203 LEU A N 1
ATOM 1529 C CA . LEU A 1 203 ? -11.084 3.749 5.688 1.00 98.50 203 LEU A CA 1
ATOM 1530 C C . LEU A 1 203 ? -11.620 3.235 4.356 1.00 98.50 203 LEU A C 1
ATOM 1532 O O . LEU A 1 203 ? -11.098 3.595 3.300 1.00 98.50 203 LEU A O 1
ATOM 1536 N N . ASP A 1 204 ? -12.701 2.459 4.423 1.00 98.69 204 ASP A N 1
ATOM 1537 C CA . ASP A 1 204 ? -13.458 1.973 3.261 1.00 98.69 204 ASP A CA 1
ATOM 1538 C C . ASP A 1 204 ? -12.584 1.209 2.246 1.00 98.69 204 ASP A C 1
ATOM 1540 O O . ASP A 1 204 ? -12.789 1.298 1.036 1.00 98.69 204 ASP A O 1
ATOM 1544 N N . ALA A 1 205 ? -11.589 0.461 2.735 1.00 98.75 205 ALA A N 1
ATOM 1545 C CA . ALA A 1 205 ? -10.751 -0.381 1.889 1.00 98.75 205 ALA A CA 1
ATOM 1546 C C . ALA A 1 205 ? -11.389 -1.757 1.634 1.00 98.75 205 ALA A C 1
ATOM 1548 O O . ALA A 1 205 ? -12.157 -2.264 2.451 1.00 98.75 205 ALA A O 1
ATOM 1549 N N . THR A 1 206 ? -11.057 -2.387 0.510 1.00 98.81 206 THR A N 1
ATOM 1550 C CA . THR A 1 206 ? -11.488 -3.756 0.189 1.00 98.81 206 THR A CA 1
ATOM 1551 C C . THR A 1 206 ? -10.277 -4.655 -0.021 1.00 98.81 206 THR A C 1
ATOM 1553 O O . THR A 1 206 ? -9.358 -4.282 -0.741 1.00 98.81 206 THR A O 1
ATOM 1556 N N . PHE A 1 207 ? -10.293 -5.830 0.600 1.00 98.75 207 PHE A N 1
ATOM 1557 C CA . PHE A 1 207 ? -9.305 -6.894 0.447 1.00 98.75 207 PHE A CA 1
ATOM 1558 C C . PHE A 1 207 ? -10.006 -8.095 -0.174 1.00 98.75 207 PHE A C 1
ATOM 1560 O O . PHE A 1 207 ? -10.868 -8.691 0.473 1.00 98.75 207 PHE A O 1
ATOM 1567 N N . GLU A 1 208 ? -9.681 -8.429 -1.418 1.00 98.50 208 GLU A N 1
ATOM 1568 C CA . GLU A 1 208 ? -10.324 -9.514 -2.159 1.00 98.50 208 GLU A CA 1
ATOM 1569 C C . GLU A 1 208 ? -9.288 -10.547 -2.605 1.00 98.50 208 GLU A C 1
ATOM 1571 O O . GLU A 1 208 ? -8.318 -10.205 -3.276 1.00 98.50 208 GLU A O 1
ATOM 1576 N N . GLY A 1 209 ? -9.474 -11.809 -2.202 1.00 97.69 209 GLY A N 1
ATOM 1577 C CA . GLY A 1 209 ? -8.514 -12.881 -2.509 1.00 97.69 209 GLY A CA 1
ATOM 1578 C C . GLY A 1 209 ? -7.160 -12.723 -1.803 1.00 97.69 209 GLY A C 1
ATOM 1579 O O . GLY A 1 209 ? -6.180 -13.365 -2.170 1.00 97.69 209 GLY A O 1
ATOM 1580 N N . CYS A 1 210 ? -7.072 -11.844 -0.803 1.00 98.25 210 CYS A N 1
ATOM 1581 C CA . CYS A 1 210 ? -5.839 -11.621 -0.058 1.00 98.25 210 CYS A CA 1
ATOM 1582 C C . CYS A 1 210 ? -5.540 -12.771 0.919 1.00 98.25 210 CYS A C 1
ATOM 1584 O O . CYS A 1 210 ? -6.449 -13.476 1.369 1.00 98.25 210 CYS A O 1
ATOM 1586 N N . GLY A 1 211 ? -4.276 -12.901 1.317 1.00 97.81 211 GLY A N 1
ATOM 1587 C CA . GLY A 1 211 ? -3.892 -13.631 2.517 1.00 97.81 211 GLY A CA 1
ATOM 1588 C C . GLY A 1 211 ? -4.291 -12.844 3.769 1.00 97.81 211 GLY A C 1
ATOM 1589 O O . GLY A 1 211 ? -5.473 -12.559 3.977 1.00 97.81 211 GLY A O 1
ATOM 1590 N N . VAL A 1 212 ? -3.330 -12.494 4.626 1.00 98.44 212 VAL A N 1
ATOM 1591 C CA . VAL A 1 212 ? -3.620 -11.927 5.956 1.00 98.44 212 VAL A CA 1
ATOM 1592 C C . VAL A 1 212 ? -3.385 -10.420 6.040 1.00 98.44 212 VAL A C 1
ATOM 1594 O O . VAL A 1 212 ? -2.341 -9.901 5.649 1.00 98.44 212 VAL A O 1
ATOM 1597 N N . VAL A 1 213 ? -4.328 -9.708 6.662 1.00 98.44 213 VAL A N 1
ATOM 1598 C CA . VAL A 1 213 ? -4.129 -8.318 7.092 1.00 98.44 213 VAL A CA 1
ATOM 1599 C C . VAL A 1 213 ? -3.755 -8.274 8.573 1.00 98.44 213 VAL A C 1
ATOM 1601 O O . VAL A 1 213 ? -4.475 -8.782 9.436 1.00 98.44 213 VAL A O 1
ATOM 1604 N N . ILE A 1 214 ? -2.630 -7.637 8.886 1.00 97.38 214 ILE A N 1
ATOM 1605 C CA . ILE A 1 214 ? -2.090 -7.482 10.238 1.00 97.38 214 ILE A CA 1
ATOM 1606 C C . ILE A 1 214 ? -2.152 -5.993 10.603 1.00 97.38 214 ILE A C 1
ATOM 1608 O O . ILE A 1 214 ? -1.205 -5.250 10.340 1.00 97.38 214 ILE A O 1
ATOM 1612 N N . PRO A 1 215 ? -3.258 -5.521 11.207 1.00 94.38 215 PRO A N 1
ATOM 1613 C CA . PRO A 1 215 ? -3.442 -4.104 11.490 1.00 94.38 215 PRO A CA 1
ATOM 1614 C C . PRO A 1 215 ? -2.613 -3.601 12.673 1.00 94.38 215 PRO A C 1
ATOM 1616 O O . PRO A 1 215 ? -2.535 -2.397 12.873 1.00 94.38 215 PRO A O 1
ATOM 1619 N N . GLN A 1 216 ? -2.046 -4.486 13.501 1.00 90.25 216 GLN A N 1
ATOM 1620 C CA . GLN A 1 216 ? -1.495 -4.104 14.805 1.00 90.25 216 GLN A CA 1
ATOM 1621 C C . GLN A 1 216 ? -2.530 -3.262 15.583 1.00 90.25 216 GLN A C 1
ATOM 1623 O O . GLN A 1 216 ? -3.666 -3.695 15.788 1.00 90.25 216 GLN A O 1
ATOM 1628 N N . THR A 1 217 ? -2.175 -2.034 15.963 1.00 89.00 217 THR A N 1
ATOM 1629 C CA . THR A 1 217 ? -3.084 -1.070 16.593 1.00 89.00 217 THR A CA 1
ATOM 1630 C C . THR A 1 217 ? -3.608 0.001 15.618 1.00 89.00 217 THR A C 1
ATOM 1632 O O . THR A 1 217 ? -4.389 0.856 16.031 1.00 89.00 217 THR A O 1
ATOM 1635 N N . PHE A 1 218 ? -3.251 -0.048 14.331 1.00 93.00 218 PHE A N 1
ATOM 1636 C CA . PHE A 1 218 ? -3.717 0.862 13.275 1.00 93.00 218 PHE A CA 1
ATOM 1637 C C . PHE A 1 218 ? -5.250 0.977 13.213 1.00 93.00 218 PHE A C 1
ATOM 1639 O O . PHE A 1 218 ? -5.971 0.007 13.474 1.00 93.00 218 PHE A O 1
ATOM 1646 N N . VAL A 1 219 ? -5.769 2.156 12.854 1.00 94.81 219 VAL A N 1
ATOM 1647 C CA . VAL A 1 219 ? -7.220 2.351 12.708 1.00 94.81 219 VAL A CA 1
ATOM 1648 C C . VAL A 1 219 ? -7.685 1.737 11.391 1.00 94.81 219 VAL A C 1
ATOM 1650 O O . VAL A 1 219 ? -7.297 2.206 10.328 1.00 94.81 219 VAL A O 1
ATOM 1653 N N . VAL A 1 220 ? -8.557 0.731 11.448 1.00 96.25 220 VAL A N 1
ATOM 1654 C CA . VAL A 1 220 ? -9.146 0.087 10.262 1.00 96.25 220 VAL A CA 1
ATOM 1655 C C . VAL A 1 220 ? -10.660 0.136 10.380 1.00 96.25 220 VAL A C 1
ATOM 1657 O O . VAL A 1 220 ? -11.236 -0.484 11.276 1.00 96.25 220 VAL A O 1
ATOM 1660 N N . LYS A 1 221 ? -11.325 0.895 9.504 1.00 97.06 221 LYS A N 1
ATOM 1661 C CA . LYS A 1 221 ? -12.781 1.058 9.572 1.00 97.06 221 LYS A CA 1
ATOM 1662 C C . LYS A 1 221 ? -13.462 0.938 8.230 1.00 97.06 221 LYS A C 1
ATOM 1664 O O . LYS A 1 221 ? -12.954 1.411 7.220 1.00 97.06 221 LYS A O 1
ATOM 1669 N N . TYR A 1 222 ? -14.673 0.388 8.261 1.00 98.06 222 TYR A N 1
ATOM 1670 C CA . TYR A 1 222 ? -15.530 0.274 7.079 1.00 98.06 222 TYR A CA 1
ATOM 1671 C C . TYR A 1 222 ? -14.941 -0.597 5.967 1.00 98.06 222 TYR A C 1
ATOM 1673 O O . TYR A 1 222 ? -15.337 -0.467 4.813 1.00 98.06 222 TYR A O 1
ATOM 1681 N N . CYS A 1 223 ? -13.987 -1.465 6.304 1.00 98.50 223 CYS A N 1
ATOM 1682 C CA . CYS A 1 223 ? -13.300 -2.282 5.319 1.00 98.50 223 CYS A CA 1
ATOM 1683 C C . CYS A 1 223 ? -14.053 -3.585 5.042 1.00 98.50 223 CYS A C 1
ATOM 1685 O O . CYS A 1 223 ? -14.699 -4.149 5.930 1.00 98.50 223 CYS A O 1
ATOM 1687 N N . ASN A 1 224 ? -13.922 -4.087 3.819 1.00 98.62 224 ASN A N 1
ATOM 1688 C CA . ASN A 1 224 ? -14.448 -5.386 3.419 1.00 98.62 224 ASN A CA 1
ATOM 1689 C C . ASN A 1 224 ? -13.294 -6.366 3.231 1.00 98.62 224 ASN A C 1
ATOM 1691 O O . ASN A 1 224 ? -12.342 -6.073 2.513 1.00 98.62 224 ASN A O 1
ATOM 1695 N N . PHE A 1 225 ? -13.408 -7.536 3.840 1.00 98.69 225 PHE A N 1
ATOM 1696 C CA . PHE A 1 225 ? -12.523 -8.669 3.628 1.00 98.69 225 PHE A CA 1
ATOM 1697 C C . PHE A 1 225 ? -13.329 -9.746 2.916 1.00 98.69 225 PHE A C 1
ATOM 1699 O O . PHE A 1 225 ? -14.353 -10.198 3.431 1.00 98.69 225 PHE A O 1
ATOM 1706 N N . VAL A 1 226 ? -12.909 -10.115 1.713 1.00 98.69 226 VAL A N 1
ATOM 1707 C CA . VAL A 1 226 ? -13.677 -10.949 0.793 1.00 98.69 226 VAL A CA 1
ATOM 1708 C C . VAL A 1 226 ? -12.806 -12.108 0.326 1.00 98.69 226 VAL A C 1
ATOM 1710 O O . VAL A 1 226 ? -11.761 -11.898 -0.282 1.00 98.69 226 VAL A O 1
ATOM 1713 N N . ASN A 1 227 ? -13.255 -13.337 0.583 1.00 98.25 227 ASN A N 1
ATOM 1714 C CA . ASN A 1 227 ? -12.610 -14.571 0.127 1.00 98.25 227 ASN A CA 1
ATOM 1715 C C . ASN A 1 227 ? -11.116 -14.660 0.495 1.00 98.25 227 ASN A C 1
ATOM 1717 O O . ASN A 1 227 ? -10.296 -14.975 -0.361 1.00 98.25 227 ASN A O 1
ATOM 1721 N N . SER A 1 228 ? -10.751 -14.366 1.748 1.00 97.75 228 SER A N 1
ATOM 1722 C CA . SER A 1 228 ? -9.356 -14.510 2.194 1.00 97.75 228 SER A CA 1
ATOM 1723 C C . SER A 1 228 ? -8.862 -15.956 2.064 1.00 97.75 228 SER A C 1
ATOM 1725 O O . SER A 1 228 ? -9.636 -16.871 2.356 1.00 97.75 228 SER A O 1
ATOM 1727 N N . ASP A 1 229 ? -7.578 -16.174 1.776 1.00 95.81 229 ASP A N 1
ATOM 1728 C CA . ASP A 1 229 ? -7.021 -17.524 1.567 1.00 95.81 229 ASP A CA 1
ATOM 1729 C C . ASP A 1 229 ? -7.172 -18.452 2.782 1.00 95.81 229 ASP A C 1
ATOM 1731 O O . ASP A 1 229 ? -7.538 -19.623 2.658 1.00 95.81 229 ASP A O 1
ATOM 1735 N N . ALA A 1 230 ? -6.874 -17.930 3.974 1.00 96.31 230 ALA A N 1
ATOM 1736 C CA . ALA A 1 230 ? -6.911 -18.681 5.227 1.00 96.31 230 ALA A CA 1
ATOM 1737 C C . ALA A 1 230 ? -7.561 -17.858 6.338 1.00 96.31 230 ALA A C 1
ATOM 1739 O O . ALA A 1 230 ? -8.559 -18.272 6.928 1.00 96.31 230 ALA A O 1
ATOM 1740 N N . GLU A 1 231 ? -7.032 -16.666 6.590 1.00 97.56 231 GLU A N 1
ATOM 1741 C CA . GLU A 1 231 ? -7.582 -15.728 7.555 1.00 97.56 231 GLU A CA 1
ATOM 1742 C C . GLU A 1 231 ? -7.523 -14.307 7.023 1.00 97.56 231 GLU A C 1
ATOM 1744 O O . GLU A 1 231 ? -6.516 -13.897 6.462 1.00 97.56 231 GLU A O 1
ATOM 1749 N N . ALA A 1 232 ? -8.600 -13.556 7.219 1.00 98.19 232 ALA A N 1
ATOM 1750 C CA . ALA A 1 232 ? -8.695 -12.199 6.708 1.00 98.19 232 ALA A CA 1
ATOM 1751 C C . ALA A 1 232 ? -7.910 -11.199 7.561 1.00 98.19 232 ALA A C 1
ATOM 1753 O O . ALA A 1 232 ? -7.229 -10.326 7.027 1.00 98.19 232 ALA A O 1
ATOM 1754 N N . LEU A 1 233 ? -8.006 -11.302 8.890 1.00 97.38 233 LEU A N 1
ATOM 1755 C CA . LEU A 1 233 ? -7.398 -10.335 9.797 1.00 97.38 233 LEU A CA 1
ATOM 1756 C C . LEU A 1 233 ? -6.782 -11.011 11.022 1.00 97.38 233 LEU A C 1
ATOM 1758 O O . LEU A 1 233 ? -7.439 -11.805 11.696 1.00 97.38 233 LEU A O 1
ATOM 1762 N N . ARG A 1 234 ? -5.539 -10.648 11.358 1.00 97.19 234 ARG A N 1
ATOM 1763 C CA . ARG A 1 234 ? -4.820 -11.154 12.537 1.00 97.19 234 ARG A CA 1
ATOM 1764 C C . ARG A 1 234 ? -4.567 -10.050 13.561 1.00 97.19 234 ARG A C 1
ATOM 1766 O O . ARG A 1 234 ? -3.757 -9.150 13.349 1.00 97.19 234 ARG A O 1
ATOM 1773 N N . LEU A 1 235 ? -5.210 -10.165 14.719 1.00 94.62 235 LEU A N 1
ATOM 1774 C CA . LEU A 1 235 ? -4.968 -9.316 15.884 1.00 94.62 235 LEU A CA 1
ATOM 1775 C C . LEU A 1 235 ? -3.796 -9.873 16.701 1.00 94.62 235 LEU A C 1
ATOM 1777 O O . LEU A 1 235 ? -3.951 -10.808 17.491 1.00 94.62 235 LEU A O 1
ATOM 1781 N N . ALA A 1 236 ? -2.620 -9.281 16.479 1.00 90.81 236 ALA A N 1
ATOM 1782 C CA . ALA A 1 236 ? -1.348 -9.650 17.105 1.00 90.81 236 ALA A CA 1
ATOM 1783 C C . ALA A 1 236 ? -0.888 -8.668 18.208 1.00 90.81 236 ALA A C 1
ATOM 1785 O O . ALA A 1 236 ? 0.271 -8.685 18.615 1.00 90.81 236 ALA A O 1
ATOM 1786 N N . SER A 1 237 ? -1.792 -7.824 18.709 1.00 87.31 237 SER A N 1
ATOM 1787 C CA . SER A 1 237 ? -1.548 -6.811 19.745 1.00 87.31 237 SER A CA 1
ATOM 1788 C C . SER A 1 237 ? -2.604 -6.888 20.850 1.00 87.31 237 SER A C 1
ATOM 1790 O O . SER A 1 237 ? -3.695 -7.398 20.638 1.00 87.31 237 SER A O 1
ATOM 1792 N N . THR A 1 238 ? -2.306 -6.362 22.043 1.00 85.81 238 THR A N 1
ATOM 1793 C CA . THR A 1 238 ? -3.228 -6.391 23.202 1.00 85.81 238 THR A CA 1
ATOM 1794 C C . THR A 1 238 ? -4.401 -5.408 23.104 1.00 85.81 238 THR A C 1
ATOM 1796 O O . THR A 1 238 ? -5.318 -5.463 23.926 1.00 85.81 238 THR A O 1
ATOM 1799 N N . SER A 1 239 ? -4.370 -4.510 22.120 1.00 84.31 239 SER A N 1
ATOM 1800 C CA . SER A 1 239 ? -5.438 -3.582 21.748 1.00 84.31 239 SER A CA 1
ATOM 1801 C C . SER A 1 239 ? -5.623 -3.585 20.230 1.00 84.31 239 SER A C 1
ATOM 1803 O O . SER A 1 239 ? -4.725 -3.993 19.492 1.00 84.31 239 SER A O 1
ATOM 1805 N N . HIS A 1 240 ? -6.782 -3.127 19.759 1.00 87.00 240 HIS A N 1
ATOM 1806 C CA . HIS A 1 240 ? -7.110 -3.020 18.338 1.00 87.00 240 HIS A CA 1
ATOM 1807 C C . HIS A 1 240 ? -8.000 -1.795 18.091 1.00 87.00 240 HIS A C 1
ATOM 1809 O O . HIS A 1 240 ? -8.696 -1.333 18.994 1.00 87.00 240 HIS A O 1
ATOM 1815 N N . ASN A 1 241 ? -7.989 -1.288 16.859 1.00 90.75 241 ASN A N 1
ATOM 1816 C CA . ASN A 1 241 ? -8.841 -0.182 16.408 1.00 90.75 241 ASN A CA 1
ATOM 1817 C C . ASN A 1 241 ? -9.577 -0.566 15.112 1.00 90.75 241 ASN A C 1
ATOM 1819 O O . ASN A 1 241 ? -9.581 0.183 14.133 1.00 90.75 241 ASN A O 1
ATOM 1823 N N . VAL A 1 242 ? -10.162 -1.768 15.108 1.00 93.62 242 VAL A N 1
ATOM 1824 C CA . VAL A 1 242 ? -10.861 -2.355 13.956 1.00 93.62 242 VAL A CA 1
ATOM 1825 C C . VAL A 1 242 ? -12.367 -2.344 14.208 1.00 93.62 242 VAL A C 1
ATOM 1827 O O . VAL A 1 242 ? -12.835 -3.064 15.089 1.00 93.62 242 VAL A O 1
ATOM 1830 N N . ASP A 1 243 ? -13.122 -1.560 13.435 1.00 95.06 243 ASP A N 1
ATOM 1831 C CA . ASP A 1 243 ? -14.573 -1.403 13.615 1.00 95.06 243 ASP A CA 1
ATOM 1832 C C . ASP A 1 243 ? -15.331 -1.289 12.285 1.00 95.06 243 ASP A C 1
ATOM 1834 O O . ASP A 1 243 ? -14.866 -0.671 11.331 1.00 95.06 243 ASP A O 1
ATOM 1838 N N . ASN A 1 244 ? -16.591 -1.729 12.274 1.00 97.19 244 ASN A N 1
ATOM 1839 C CA . ASN A 1 244 ? -17.506 -1.617 11.133 1.00 97.19 244 ASN A CA 1
ATOM 1840 C C . ASN A 1 244 ? -17.004 -2.331 9.866 1.00 97.19 244 ASN A C 1
ATOM 1842 O O . ASN A 1 244 ? -17.238 -1.839 8.765 1.00 97.19 244 ASN A O 1
ATOM 1846 N N . CYS A 1 245 ? -16.293 -3.447 10.011 1.00 98.00 245 CYS A N 1
ATOM 1847 C CA . CYS A 1 245 ? -15.781 -4.219 8.880 1.00 98.00 245 CYS A CA 1
ATOM 1848 C C . CYS A 1 245 ? -16.676 -5.425 8.565 1.00 98.00 245 CYS A C 1
ATOM 1850 O O . CYS A 1 245 ? -17.348 -5.952 9.454 1.00 98.00 245 CYS A O 1
ATOM 1852 N N . ALA A 1 246 ? -16.643 -5.879 7.314 1.00 98.31 246 ALA A N 1
ATOM 1853 C CA . ALA A 1 246 ? -17.354 -7.073 6.860 1.00 98.31 246 ALA A CA 1
ATOM 1854 C C . ALA A 1 246 ? -16.377 -8.187 6.450 1.00 98.31 246 ALA A C 1
ATOM 1856 O O . ALA A 1 246 ? -15.365 -7.901 5.811 1.00 98.31 246 ALA A O 1
ATOM 1857 N N . PHE A 1 247 ? -16.694 -9.442 6.777 1.00 98.31 247 PHE A N 1
ATOM 1858 C CA . PHE A 1 247 ? -15.895 -10.632 6.456 1.00 98.31 247 PHE A CA 1
ATOM 1859 C C . PHE A 1 247 ? -16.747 -11.632 5.670 1.00 98.31 247 PHE A C 1
ATOM 1861 O O . PHE A 1 247 ? -17.582 -12.349 6.220 1.00 98.31 247 PHE A O 1
ATOM 1868 N N . ILE A 1 248 ? -16.544 -11.687 4.357 1.00 98.38 248 ILE A N 1
ATOM 1869 C CA . ILE A 1 248 ? -17.426 -12.382 3.417 1.00 98.38 248 ILE A CA 1
ATOM 1870 C C . ILE A 1 248 ? -16.649 -13.518 2.757 1.00 98.38 248 ILE A C 1
ATOM 1872 O O . ILE A 1 248 ? -15.690 -13.281 2.036 1.00 98.38 248 ILE A O 1
ATOM 1876 N N . GLY A 1 249 ? -17.066 -14.765 2.980 1.00 97.62 249 GLY A N 1
ATOM 1877 C CA . GLY A 1 249 ? -16.409 -15.924 2.358 1.00 97.62 249 GLY A CA 1
ATOM 1878 C C . GLY A 1 249 ? -15.007 -16.229 2.902 1.00 97.62 249 GLY A C 1
ATOM 1879 O O . GLY A 1 249 ? -14.270 -16.985 2.282 1.00 97.62 249 GLY A O 1
ATOM 1880 N N . CYS A 1 250 ? -14.635 -15.669 4.055 1.00 98.00 250 CYS A N 1
ATOM 1881 C CA . CYS A 1 250 ? -13.344 -15.906 4.701 1.00 98.00 250 CYS A CA 1
ATOM 1882 C C . CYS A 1 250 ? -13.390 -17.184 5.564 1.00 98.00 250 CYS A C 1
ATOM 1884 O O . CYS A 1 250 ? -14.297 -17.294 6.397 1.00 98.00 250 CYS A O 1
ATOM 1886 N N . PRO A 1 251 ? -12.428 -18.125 5.453 1.00 97.75 251 PRO A N 1
ATOM 1887 C CA . PRO A 1 251 ? -12.383 -19.303 6.325 1.00 97.75 251 PRO A CA 1
ATOM 1888 C C . PRO A 1 251 ? -12.240 -18.928 7.807 1.00 97.75 251 PRO A C 1
ATOM 1890 O O . PRO A 1 251 ? -12.904 -19.512 8.665 1.00 97.75 251 PRO A O 1
ATOM 1893 N N . ILE A 1 252 ? -11.420 -17.914 8.099 1.00 98.19 252 ILE A N 1
ATOM 1894 C CA . ILE A 1 252 ? -11.313 -17.263 9.406 1.00 98.19 252 ILE A CA 1
ATOM 1895 C C . ILE A 1 252 ? -11.466 -15.754 9.195 1.00 98.19 252 ILE A C 1
ATOM 1897 O O . ILE A 1 252 ? -10.634 -15.123 8.552 1.00 98.19 252 ILE A O 1
ATOM 1901 N N . GLY A 1 253 ? -12.522 -15.149 9.746 1.00 97.31 253 GLY A N 1
ATOM 1902 C CA . GLY A 1 253 ? -12.695 -13.693 9.682 1.00 97.31 253 GLY A CA 1
ATOM 1903 C C . GLY A 1 253 ? -11.620 -12.956 10.486 1.00 97.31 253 GLY A C 1
ATOM 1904 O O . GLY A 1 253 ? -10.885 -12.133 9.952 1.00 97.31 253 GLY A O 1
ATOM 1905 N N . ILE A 1 254 ? -11.491 -13.290 11.773 1.00 97.00 254 ILE A N 1
ATOM 1906 C CA . ILE A 1 254 ? -10.514 -12.673 12.677 1.00 97.00 254 ILE A CA 1
ATOM 1907 C C . ILE A 1 254 ? -9.806 -13.756 13.488 1.00 97.00 254 ILE A C 1
ATOM 1909 O O . ILE A 1 254 ? -10.456 -14.514 14.212 1.00 97.00 254 ILE A O 1
ATOM 1913 N N . GLN A 1 255 ? -8.476 -13.792 13.415 1.00 97.00 255 GLN A N 1
ATOM 1914 C CA . GLN A 1 255 ? -7.626 -14.580 14.301 1.00 97.00 255 GLN A CA 1
ATOM 1915 C C . GLN A 1 255 ? -7.045 -13.683 15.399 1.00 97.00 255 GLN A C 1
ATOM 1917 O O . GLN A 1 255 ? -6.444 -12.648 15.124 1.00 97.00 255 GLN A O 1
ATOM 1922 N N . ILE A 1 256 ? -7.195 -14.095 16.656 1.00 95.75 256 ILE A N 1
ATOM 1923 C CA . ILE A 1 256 ? -6.596 -13.421 17.814 1.00 95.75 256 ILE A CA 1
ATOM 1924 C C . ILE A 1 256 ? -5.441 -14.286 18.311 1.00 95.75 256 ILE A C 1
ATOM 1926 O O . ILE A 1 256 ? -5.666 -15.417 18.744 1.00 95.75 256 ILE A O 1
ATOM 1930 N N . THR A 1 257 ? -4.216 -13.763 18.264 1.00 95.44 257 THR A N 1
ATOM 1931 C CA . THR A 1 257 ? -3.004 -14.515 18.649 1.00 95.44 257 THR A CA 1
ATOM 1932 C C . THR A 1 257 ? -2.393 -14.044 19.966 1.00 95.44 257 THR A C 1
ATOM 1934 O O . THR A 1 257 ? -1.564 -14.743 20.547 1.00 95.44 257 THR A O 1
ATOM 1937 N N . VAL A 1 258 ? -2.833 -12.893 20.479 1.00 93.62 258 VAL A N 1
ATOM 1938 C CA . VAL A 1 258 ? -2.374 -12.317 21.748 1.00 93.62 258 VAL A CA 1
ATOM 1939 C C . VAL A 1 258 ? -3.547 -12.184 22.718 1.00 93.62 258 VAL A C 1
ATOM 1941 O O . VAL A 1 258 ? -4.648 -11.781 22.345 1.00 93.62 258 VAL A O 1
ATOM 1944 N N . ALA A 1 259 ? -3.336 -12.532 23.988 1.00 90.94 259 ALA A N 1
ATOM 1945 C CA . ALA A 1 259 ? -4.360 -12.364 25.015 1.00 90.94 259 ALA A CA 1
ATOM 1946 C C . ALA A 1 259 ? -4.623 -10.870 25.279 1.00 90.94 259 ALA A C 1
ATOM 1948 O O . ALA A 1 259 ? -3.694 -10.097 25.500 1.00 90.94 259 ALA A O 1
ATOM 1949 N N . GLY A 1 260 ? -5.893 -10.471 25.292 1.00 87.88 260 GLY A N 1
ATOM 1950 C CA . GLY A 1 260 ? -6.305 -9.078 25.442 1.00 87.88 260 GLY A CA 1
ATOM 1951 C C . GLY A 1 260 ? -7.813 -8.951 25.636 1.00 87.88 260 GLY A C 1
ATOM 1952 O O . GLY A 1 260 ? -8.529 -9.953 25.692 1.00 87.88 260 GLY A O 1
ATOM 1953 N N . THR A 1 261 ? -8.295 -7.715 25.758 1.00 88.50 261 THR A N 1
ATOM 1954 C CA . THR A 1 261 ? -9.734 -7.416 25.760 1.00 88.50 261 THR A CA 1
ATOM 1955 C C . THR A 1 261 ? -10.087 -6.759 24.438 1.00 88.50 261 THR A C 1
ATOM 1957 O O . THR A 1 261 ? -9.586 -5.679 24.141 1.00 88.50 261 THR A O 1
ATOM 1960 N N . TYR A 1 262 ? -10.966 -7.401 23.673 1.00 89.31 262 TYR A N 1
ATOM 1961 C CA . TYR A 1 262 ? -11.355 -6.955 22.342 1.00 89.31 262 TYR A CA 1
ATOM 1962 C C . TYR A 1 262 ? -12.845 -6.610 22.323 1.00 89.31 262 TYR A C 1
ATOM 1964 O O . TYR A 1 262 ? -13.694 -7.454 22.609 1.00 89.31 262 TYR A O 1
ATOM 1972 N N . THR A 1 263 ? -13.158 -5.364 21.984 1.00 89.00 263 THR A N 1
ATOM 1973 C CA . THR A 1 263 ? -14.510 -4.892 21.677 1.00 89.00 263 THR A CA 1
ATOM 1974 C C . THR A 1 263 ? -14.688 -4.802 20.169 1.00 89.00 263 THR A C 1
ATOM 1976 O O . THR A 1 263 ? -13.958 -4.074 19.507 1.00 89.00 263 THR A O 1
ATOM 1979 N N . PHE A 1 264 ? -15.675 -5.506 19.630 1.00 91.38 264 PHE A N 1
ATOM 1980 C CA . PHE A 1 264 ? -16.015 -5.453 18.211 1.00 91.38 264 PHE A CA 1
ATOM 1981 C C . PHE A 1 264 ? -17.302 -4.656 18.010 1.00 91.38 264 PHE A C 1
ATOM 1983 O O . PHE A 1 264 ? -18.307 -4.933 18.668 1.00 91.38 264 PHE A O 1
ATOM 1990 N N . THR A 1 265 ? -17.282 -3.695 17.085 1.00 92.94 265 THR A N 1
ATOM 1991 C CA . THR A 1 265 ? -18.436 -2.836 16.790 1.00 92.94 265 THR A CA 1
ATOM 1992 C C . THR A 1 265 ? -18.887 -3.030 15.348 1.00 92.94 265 THR A C 1
ATOM 1994 O O . THR A 1 265 ? -18.095 -2.835 14.432 1.00 92.94 265 THR A O 1
ATOM 1997 N N . ASN A 1 266 ? -20.170 -3.355 15.143 1.00 92.00 266 ASN A N 1
ATOM 1998 C CA . ASN A 1 266 ? -20.807 -3.472 13.821 1.00 92.00 266 ASN A CA 1
ATOM 1999 C C . ASN A 1 266 ? -20.033 -4.350 12.818 1.00 92.00 266 ASN A C 1
ATOM 2001 O O . ASN A 1 266 ? -19.887 -3.979 11.656 1.00 92.00 266 ASN A O 1
ATOM 2005 N N . MET A 1 267 ? -19.529 -5.496 13.273 1.00 93.69 267 MET A N 1
ATOM 2006 C CA . MET A 1 267 ? -18.865 -6.468 12.402 1.00 93.69 267 MET A CA 1
ATOM 2007 C C . MET A 1 267 ? -19.917 -7.350 11.727 1.00 93.69 267 MET A C 1
ATOM 2009 O O . MET A 1 267 ? -20.865 -7.773 12.398 1.00 93.69 267 MET A O 1
ATOM 2013 N N . VAL A 1 268 ? -19.761 -7.604 10.426 1.00 85.94 268 VAL A N 1
ATOM 2014 C CA . VAL A 1 268 ? -20.696 -8.409 9.617 1.00 85.94 268 VAL A CA 1
ATOM 2015 C C . VAL A 1 268 ? -19.995 -9.613 9.017 1.00 85.94 268 VAL A C 1
ATOM 2017 O O . VAL A 1 268 ? -18.863 -9.439 8.518 1.00 85.94 268 VAL A O 1
#

Secondary structure (DSSP, 8-state):
---------SSS---GGG----------S---TTS----------SSEEEE---TT--B-HHHHHHHHT-TTTT----SEEEETTEEEE-SEEEEE-SSS--EEEEE-S-EEEE---SS-GGGSEEEEE--SSS-EEEEESEEETTEEES--EEEESSS--EEEE---TTEEEEEEES-EEESEEEEE-PPP-SS-GGGEEEES-EEES--EEE-TT-EEES-EEES-SSEEEEE-SS--EEES-EEES-SEEEEE-S-------S--

Organism: NCBI:txid412755